Protein AF-A0ABD4ZGL0-F1 (afdb_monomer)

pLDDT: mean 75.49, std 17.78, range [30.23, 95.94]

Organism: Gardnerella vaginalis (NCBI:txid2702)

Secondary structure (DSSP, 8-state):
----PPPSSSEE-TTTT-SGGGT-TTS--GGGGSTTEEE-HHHHHHHHHHHHHHHHHHHHHHHHHHHHHTTT-TTHHHHHHHHHHHHHHHHHHHHHS--PPEEEP-SB--EEEEPTTSSEEEEE-TT--HHHHHHHHHHHHHHHTTS-TT---TTS-EEEEEESGGGS-SSTT-SSSB-HHHHHHHHHT-EEEEEE---TTS-TTSTTTSHHHHHHHHHHHH---GGGHHHHTTTTT-----SHHHHHHHHHHHHHHHHHHHHHT-------S--SHHHHHHHHS-HHHHHHHHHHTHHHHHTT---HHHHHHHHS-S---

Solvent-accessible surface area (backbone atoms only — not comparable to full-atom values): 17759 Å² total; per-residue (Å²): 138,78,80,94,67,80,68,73,46,60,51,40,60,66,57,68,72,46,78,71,45,82,79,44,84,80,68,79,65,72,63,74,68,40,39,45,38,39,73,50,66,72,58,53,55,49,48,53,51,52,52,49,52,36,52,52,40,50,51,52,41,53,52,51,50,56,59,42,60,77,66,76,53,89,67,53,63,67,58,52,54,61,45,47,46,59,42,48,52,51,51,47,50,62,65,65,57,59,80,63,51,34,33,52,56,70,62,38,59,62,48,68,51,72,46,85,71,43,37,42,32,40,32,31,50,79,69,44,55,67,69,59,54,52,49,52,49,52,41,53,49,52,56,53,66,43,47,48,74,57,51,43,26,91,84,69,25,26,42,28,41,35,53,32,65,47,48,55,41,58,49,89,91,42,91,45,29,42,30,73,68,23,47,51,58,58,56,72,62,50,40,50,77,45,66,30,56,65,60,94,54,64,54,88,78,45,68,38,50,43,54,36,38,44,38,41,55,51,40,53,44,58,44,57,24,71,74,16,57,69,39,48,77,37,35,69,72,39,54,65,60,88,41,26,28,38,42,34,19,47,54,62,69,45,44,21,42,53,49,28,21,77,59,71,72,76,55,91,68,84,77,54,56,33,69,38,76,49,44,44,19,61,71,68,36,52,71,68,61,48,35,50,50,43,37,77,36,48,70,35,42,36,64,30,62,44,42,55,67,55,46,41,72,76,43,31,75,92,82,80,128

Structure (mmCIF, N/CA/C/O backbone):
data_AF-A0ABD4ZGL0-F1
#
_entry.id   AF-A0ABD4ZGL0-F1
#
loop_
_atom_site.group_PDB
_atom_site.id
_atom_site.type_symbol
_atom_site.label_atom_id
_atom_site.label_alt_id
_atom_site.label_comp_id
_atom_site.label_asym_id
_atom_site.label_entity_id
_atom_site.label_seq_id
_atom_site.pdbx_PDB_ins_code
_atom_site.Cartn_x
_atom_site.Cartn_y
_atom_site.Cartn_z
_atom_site.occupancy
_atom_site.B_iso_or_equiv
_atom_site.auth_seq_id
_atom_site.auth_comp_id
_atom_site.auth_asym_id
_atom_site.auth_atom_id
_atom_site.pdbx_PDB_model_num
ATOM 1 N N . MET A 1 1 ? 6.988 26.955 -11.211 1.00 39.81 1 MET A N 1
ATOM 2 C CA . MET A 1 1 ? 6.721 25.617 -10.639 1.00 39.81 1 MET A CA 1
ATOM 3 C C . MET A 1 1 ? 5.432 25.110 -11.264 1.00 39.81 1 MET A C 1
ATOM 5 O O . MET A 1 1 ? 4.410 25.749 -11.072 1.00 39.81 1 MET A O 1
ATOM 9 N N . ARG A 1 2 ? 5.481 24.068 -12.102 1.00 30.23 2 ARG A N 1
ATOM 10 C CA . ARG A 1 2 ? 4.271 23.432 -12.647 1.00 30.23 2 ARG A CA 1
ATOM 11 C C . ARG A 1 2 ? 4.027 22.154 -11.857 1.00 30.23 2 ARG A C 1
ATOM 13 O O . ARG A 1 2 ? 4.968 21.394 -11.647 1.00 30.23 2 ARG A O 1
ATOM 20 N N . ASN A 1 3 ? 2.788 21.981 -11.407 1.00 34.81 3 ASN A N 1
ATOM 21 C CA . ASN A 1 3 ? 2.263 20.763 -10.797 1.00 34.81 3 ASN A CA 1
ATOM 22 C C . ASN A 1 3 ? 2.777 19.527 -11.548 1.00 34.81 3 ASN A C 1
ATOM 24 O O . ASN A 1 3 ? 2.840 19.553 -12.778 1.00 34.81 3 ASN A O 1
ATOM 28 N N . GLY A 1 4 ? 3.150 18.480 -10.806 1.00 45.91 4 GLY A N 1
ATOM 29 C CA . GLY A 1 4 ? 3.615 17.184 -11.312 1.00 45.91 4 GLY A CA 1
ATOM 30 C C . GLY A 1 4 ? 2.527 16.422 -12.066 1.00 45.91 4 GLY A C 1
ATOM 31 O O . GLY A 1 4 ? 2.113 15.347 -11.664 1.00 45.91 4 GLY A O 1
ATOM 32 N N . VAL A 1 5 ? 2.022 16.999 -13.151 1.00 49.28 5 VAL A N 1
ATOM 33 C CA . VAL A 1 5 ? 1.109 16.331 -14.069 1.00 49.28 5 VAL A CA 1
ATOM 34 C C . VAL A 1 5 ? 1.956 15.437 -14.962 1.00 49.28 5 VAL A C 1
ATOM 36 O O . VAL A 1 5 ? 2.907 15.911 -15.588 1.00 49.28 5 VAL A O 1
ATOM 39 N N . ILE A 1 6 ? 1.616 14.149 -14.993 1.00 53.38 6 ILE A N 1
ATOM 40 C CA . ILE A 1 6 ? 2.173 13.167 -15.925 1.00 53.38 6 ILE A CA 1
ATOM 41 C C . ILE A 1 6 ? 1.913 13.670 -17.358 1.00 53.38 6 ILE A C 1
ATOM 43 O O . ILE A 1 6 ? 0.747 13.875 -17.703 1.00 53.38 6 ILE A O 1
ATOM 47 N N . PRO A 1 7 ? 2.954 13.919 -18.181 1.00 53.16 7 PRO A N 1
ATOM 48 C CA . PRO A 1 7 ? 2.807 14.377 -19.552 1.00 53.16 7 PRO A CA 1
ATOM 49 C C . PRO A 1 7 ? 1.888 13.439 -20.324 1.00 53.16 7 PRO A C 1
ATOM 51 O O . PRO A 1 7 ? 2.002 12.218 -20.225 1.00 53.16 7 PRO A O 1
ATOM 54 N N . GLN A 1 8 ? 0.957 14.018 -21.073 1.00 54.69 8 GLN A N 1
ATOM 55 C CA . GLN A 1 8 ? 0.092 13.251 -21.959 1.00 54.69 8 GLN A CA 1
ATOM 56 C C . GLN A 1 8 ? 0.879 12.825 -23.203 1.00 54.69 8 GLN A C 1
ATOM 58 O O . GLN A 1 8 ? 1.670 13.605 -23.736 1.00 54.69 8 GLN A O 1
ATOM 63 N N . GLY A 1 9 ? 0.636 11.598 -23.664 1.00 57.22 9 GLY A N 1
ATOM 64 C CA . GLY A 1 9 ? 1.291 11.008 -24.831 1.00 57.22 9 GLY A CA 1
ATOM 65 C C . GLY A 1 9 ? 2.266 9.877 -24.502 1.00 57.22 9 GLY A C 1
ATOM 66 O O . GLY A 1 9 ? 2.473 9.502 -23.349 1.00 57.22 9 GLY A O 1
ATOM 67 N N . ASP A 1 10 ? 2.855 9.315 -25.554 1.00 58.75 10 ASP A N 1
ATOM 68 C CA . ASP A 1 10 ? 3.732 8.137 -25.468 1.00 58.75 10 ASP A CA 1
ATOM 69 C C . ASP A 1 10 ? 5.192 8.495 -25.148 1.00 58.75 10 ASP A C 1
ATOM 71 O O . ASP A 1 10 ? 6.045 7.615 -25.025 1.00 58.75 10 ASP A O 1
ATOM 75 N N . ILE A 1 11 ? 5.479 9.794 -25.029 1.00 57.25 11 ILE A N 1
ATOM 76 C CA . ILE A 1 11 ? 6.814 10.373 -24.929 1.00 57.25 11 ILE A CA 1
ATOM 77 C C . ILE A 1 11 ? 6.896 11.281 -23.697 1.00 57.25 11 ILE A C 1
ATOM 79 O O . ILE A 1 11 ? 6.207 12.298 -23.623 1.00 57.25 11 ILE A O 1
ATOM 83 N N . PHE A 1 12 ? 7.800 10.962 -22.765 1.00 57.19 12 PHE A N 1
ATOM 84 C CA . PHE A 1 12 ? 8.103 11.829 -21.623 1.00 57.19 12 PHE A CA 1
ATOM 85 C C . PHE A 1 12 ? 9.389 12.635 -21.848 1.00 57.19 12 PHE A C 1
ATOM 87 O O . PHE A 1 12 ? 10.407 12.065 -22.262 1.00 57.19 12 PHE A O 1
ATOM 94 N N . PRO A 1 13 ? 9.395 13.945 -21.537 1.00 53.94 13 PRO A N 1
ATOM 95 C CA . PRO A 1 13 ? 10.620 14.724 -21.545 1.00 53.94 13 PRO A CA 1
ATOM 96 C C . PRO A 1 13 ? 11.567 14.276 -20.423 1.00 53.94 13 PRO A C 1
ATOM 98 O O . PRO A 1 13 ? 11.134 14.037 -19.301 1.00 53.94 13 PRO A O 1
ATOM 101 N N . ARG A 1 14 ? 12.881 14.237 -20.685 1.00 50.53 14 ARG A N 1
ATOM 102 C CA . ARG A 1 14 ? 13.909 13.802 -19.710 1.00 50.53 14 ARG A CA 1
ATOM 103 C C . ARG A 1 14 ? 13.946 14.619 -18.406 1.00 50.53 14 ARG A C 1
ATOM 105 O O . ARG A 1 14 ? 14.410 14.119 -17.391 1.00 50.53 14 ARG A O 1
ATOM 112 N N . TYR A 1 15 ? 13.499 15.875 -18.450 1.00 49.38 15 TYR A N 1
ATOM 113 C CA . TYR A 1 15 ? 13.432 16.797 -17.304 1.00 49.38 15 TYR A CA 1
ATOM 114 C C . TYR A 1 15 ? 12.140 16.660 -16.490 1.00 49.38 15 TYR A C 1
ATOM 116 O O . TYR A 1 15 ? 11.972 17.329 -15.466 1.00 49.38 15 TYR A O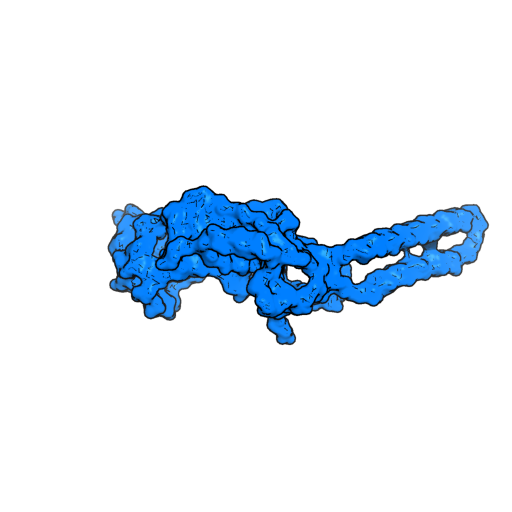 1
ATOM 124 N N . TRP A 1 16 ? 11.203 15.824 -16.941 1.00 45.50 16 TRP A N 1
ATOM 125 C CA . TRP A 1 16 ? 10.041 15.496 -16.140 1.00 45.50 16 TRP A CA 1
ATOM 126 C C . TRP A 1 16 ? 10.516 14.706 -14.919 1.00 45.50 16 TRP A C 1
ATOM 128 O O . TRP A 1 16 ? 11.098 13.638 -15.057 1.00 45.50 16 TRP A O 1
ATOM 138 N N . GLY A 1 17 ? 10.368 15.304 -13.736 1.00 41.88 17 GLY A N 1
ATOM 139 C CA . GLY A 1 17 ? 10.873 14.734 -12.494 1.00 41.88 17 GLY A CA 1
ATOM 140 C C . GLY A 1 17 ? 12.315 15.104 -12.126 1.00 41.88 17 GLY A C 1
ATOM 141 O O . GLY A 1 17 ? 12.929 14.295 -11.465 1.00 41.88 17 GLY A O 1
ATOM 142 N N . SER A 1 18 ? 12.895 16.260 -12.507 1.00 39.41 18 SER A N 1
ATOM 143 C CA . SER A 1 18 ? 13.976 16.923 -11.722 1.00 39.41 18 SER A CA 1
ATOM 144 C C . SER A 1 18 ? 14.409 18.298 -12.263 1.00 39.41 18 SER A C 1
ATOM 146 O O . SER A 1 18 ? 14.659 18.450 -13.456 1.00 39.41 18 SER A O 1
ATOM 148 N N . SER A 1 19 ? 14.608 19.289 -11.381 1.00 39.47 19 SER A N 1
ATOM 149 C CA . SER A 1 19 ? 15.134 20.624 -11.731 1.00 39.47 19 SER A CA 1
ATOM 150 C C . SER A 1 19 ? 16.660 20.684 -11.898 1.00 39.47 19 SER A C 1
ATOM 152 O O . SER A 1 19 ? 17.155 21.534 -12.633 1.00 39.47 19 SER A O 1
ATOM 154 N N . LEU A 1 20 ? 17.414 19.781 -11.259 1.00 38.31 20 LEU A N 1
ATOM 155 C CA . LEU A 1 20 ? 18.888 19.767 -11.291 1.00 38.31 20 LEU A CA 1
ATOM 156 C C . LEU A 1 20 ? 19.457 19.333 -12.655 1.00 38.31 20 LEU A C 1
ATOM 158 O O . LEU A 1 20 ? 20.588 19.664 -12.998 1.00 38.31 20 LEU A O 1
ATOM 162 N N . TYR A 1 21 ? 18.664 18.637 -13.470 1.00 47.59 21 TYR A N 1
ATOM 163 C CA . TYR A 1 21 ? 19.107 18.079 -14.754 1.00 47.59 21 TYR A CA 1
ATOM 164 C C . TYR A 1 21 ? 18.932 19.032 -15.934 1.00 47.59 21 TYR A C 1
ATOM 166 O O . TYR A 1 21 ? 19.483 18.777 -17.001 1.00 47.59 21 TYR A O 1
ATOM 174 N N . ALA A 1 22 ? 18.248 20.164 -15.735 1.00 39.56 22 ALA A N 1
ATOM 175 C CA . ALA A 1 22 ? 18.370 21.294 -16.654 1.00 39.56 22 ALA A CA 1
ATOM 176 C C . ALA A 1 22 ? 19.831 21.788 -16.743 1.00 39.56 22 ALA A C 1
ATOM 178 O O . ALA A 1 22 ? 20.204 22.415 -17.728 1.00 39.56 22 ALA A O 1
ATOM 179 N N . ILE A 1 23 ? 20.646 21.478 -15.725 1.00 38.62 23 ILE A N 1
ATOM 180 C CA . ILE A 1 23 ? 22.022 21.954 -15.560 1.00 38.62 23 ILE A CA 1
ATOM 181 C C . ILE A 1 23 ? 23.050 20.831 -15.832 1.00 38.62 23 ILE A C 1
ATOM 183 O O . ILE A 1 23 ? 24.152 21.118 -16.290 1.00 38.62 23 ILE A O 1
ATOM 187 N N . LEU A 1 24 ? 22.706 19.549 -15.616 1.00 37.47 24 LEU A N 1
ATOM 188 C CA . LEU A 1 24 ? 23.614 18.398 -15.798 1.00 37.47 24 LEU A CA 1
ATOM 189 C C . LEU A 1 24 ? 22.977 17.268 -16.644 1.00 37.47 24 LEU A C 1
ATOM 191 O O . LEU A 1 24 ? 22.369 16.347 -16.100 1.00 37.47 24 LEU A O 1
ATOM 195 N N . PRO A 1 25 ? 23.139 17.277 -17.981 1.00 41.34 25 PRO A N 1
ATOM 196 C CA . PRO A 1 25 ? 22.485 16.336 -18.897 1.00 41.34 25 PRO A CA 1
ATOM 197 C C . PRO A 1 25 ? 23.170 14.958 -19.008 1.00 41.34 25 PRO A C 1
ATOM 199 O O . PRO A 1 25 ? 22.840 14.189 -19.911 1.00 41.34 25 PRO A O 1
ATOM 202 N N . VAL A 1 26 ? 24.126 14.598 -18.147 1.00 39.47 26 VAL A N 1
ATOM 203 C CA . VAL A 1 26 ? 24.907 13.345 -18.292 1.00 39.47 26 VAL A CA 1
ATOM 204 C C . VAL A 1 26 ? 24.474 12.254 -17.312 1.00 39.47 26 VAL A C 1
ATOM 206 O O . VAL A 1 26 ? 24.575 11.075 -17.642 1.00 39.47 26 VAL A O 1
ATOM 209 N N . SER A 1 27 ? 23.914 12.608 -16.157 1.00 38.84 27 SER A N 1
ATOM 210 C CA . SER A 1 27 ? 23.347 11.625 -15.238 1.00 38.84 27 SER A CA 1
ATOM 211 C C . SER A 1 27 ? 21.974 11.169 -15.745 1.00 38.84 27 SER A C 1
ATOM 213 O O . SER A 1 27 ? 21.142 11.961 -16.197 1.00 38.84 27 SER A O 1
ATOM 215 N N . ASP A 1 28 ? 21.748 9.862 -15.751 1.00 44.22 28 ASP A N 1
ATOM 216 C CA . ASP A 1 28 ? 20.433 9.289 -16.004 1.00 44.22 28 ASP A CA 1
ATOM 217 C C . ASP A 1 28 ? 19.701 9.298 -14.661 1.00 44.22 28 ASP A C 1
ATOM 219 O O . ASP A 1 28 ? 20.076 8.575 -13.735 1.00 44.22 28 ASP A O 1
ATOM 223 N N . ALA A 1 29 ? 18.722 10.191 -14.496 1.00 42.56 29 ALA A N 1
ATOM 224 C CA . ALA A 1 29 ? 17.825 10.102 -13.352 1.00 42.56 29 ALA A CA 1
ATOM 225 C C . ALA A 1 29 ? 17.146 8.728 -13.424 1.00 42.56 29 ALA A C 1
ATOM 227 O O . ALA A 1 29 ? 16.779 8.290 -14.512 1.00 42.56 29 ALA A O 1
ATOM 228 N N . GLY A 1 30 ? 16.956 8.052 -12.290 1.00 42.38 30 GLY A N 1
ATOM 229 C CA . GLY A 1 30 ? 16.373 6.703 -12.193 1.00 42.38 30 GLY A CA 1
ATOM 230 C C . GLY A 1 30 ? 14.971 6.495 -12.805 1.00 42.38 30 GLY A C 1
ATOM 231 O O . GLY A 1 30 ? 14.373 5.455 -12.562 1.00 42.38 30 GLY A O 1
ATOM 232 N N . ILE A 1 31 ? 14.462 7.435 -13.606 1.00 46.50 31 ILE A N 1
ATOM 233 C CA . ILE A 1 31 ? 13.317 7.334 -14.521 1.00 46.50 31 ILE A CA 1
ATOM 234 C C . ILE A 1 31 ? 13.501 6.172 -15.505 1.00 46.50 31 ILE A C 1
ATOM 236 O O . ILE A 1 31 ? 12.558 5.431 -15.760 1.00 46.50 31 ILE A O 1
ATOM 240 N N . GLY A 1 32 ? 14.727 5.923 -15.984 1.00 47.00 32 GLY A N 1
ATOM 241 C CA . GLY A 1 32 ? 15.016 4.752 -16.822 1.00 47.00 32 GLY A CA 1
ATOM 242 C C . GLY A 1 32 ? 14.920 3.410 -16.119 1.00 47.00 32 GLY A C 1
ATOM 243 O O . GLY A 1 32 ? 14.994 2.368 -16.766 1.00 47.00 32 GLY A O 1
ATOM 244 N N . ALA A 1 33 ? 14.757 3.428 -14.797 1.00 51.53 33 ALA A N 1
ATOM 245 C CA . ALA A 1 33 ? 14.444 2.237 -14.048 1.00 51.53 33 ALA A CA 1
ATOM 246 C C . ALA A 1 33 ? 12.932 2.017 -13.938 1.00 51.53 33 ALA A C 1
ATOM 248 O O . ALA A 1 33 ? 12.565 0.938 -13.490 1.00 51.53 33 ALA A O 1
ATOM 249 N N . GLU A 1 34 ? 12.040 2.961 -14.263 1.00 59.78 34 GLU A N 1
ATOM 250 C CA . GLU A 1 34 ? 10.600 2.698 -14.158 1.00 59.78 34 GLU A CA 1
ATOM 251 C C . GLU A 1 34 ? 10.161 1.638 -15.184 1.00 59.78 34 GLU A C 1
ATOM 253 O O . GLU A 1 34 ? 10.513 1.717 -16.363 1.00 59.78 34 GLU A O 1
ATOM 258 N N . PRO A 1 35 ? 9.388 0.623 -14.769 1.00 59.41 35 PRO A N 1
ATOM 259 C CA . PRO A 1 35 ? 8.898 -0.390 -15.692 1.00 59.41 35 PRO A CA 1
ATOM 260 C C . PRO A 1 35 ? 8.019 0.241 -16.759 1.00 59.41 35 PRO A C 1
ATOM 262 O O . PRO A 1 35 ? 7.187 1.096 -16.460 1.00 59.41 35 PRO A O 1
ATOM 265 N N . GLY A 1 36 ? 8.157 -0.224 -17.996 1.00 60.31 36 GLY A N 1
ATOM 266 C CA . GLY A 1 36 ? 7.379 0.333 -19.092 1.00 60.31 36 GLY A CA 1
ATOM 267 C C . GLY A 1 36 ? 7.792 1.758 -19.471 1.00 60.31 36 GLY A C 1
ATOM 268 O O . GLY A 1 36 ? 7.092 2.383 -20.252 1.00 60.31 36 GLY A O 1
ATOM 269 N N . LEU A 1 37 ? 8.922 2.274 -18.982 1.00 63.69 37 LEU A N 1
ATOM 270 C CA . LEU A 1 37 ? 9.649 3.356 -19.638 1.00 63.69 37 LEU A CA 1
ATOM 271 C C . LEU A 1 37 ? 10.905 2.763 -20.265 1.00 63.69 37 LEU A C 1
ATOM 273 O O . LEU A 1 37 ? 11.709 2.116 -19.599 1.00 63.69 37 LEU A O 1
ATOM 277 N N . ARG A 1 38 ? 11.075 2.958 -21.570 1.00 60.00 38 ARG A N 1
ATOM 278 C CA . ARG A 1 38 ? 12.273 2.513 -22.286 1.00 60.00 38 ARG A CA 1
ATOM 279 C C . ARG A 1 38 ? 12.910 3.685 -23.006 1.00 60.00 38 ARG A C 1
ATOM 281 O O . ARG A 1 38 ? 12.222 4.532 -23.579 1.00 60.00 38 ARG A O 1
ATOM 288 N N . MET A 1 39 ? 14.240 3.711 -23.019 1.00 57.41 39 MET A N 1
ATOM 289 C CA . MET A 1 39 ? 14.954 4.540 -23.985 1.00 57.41 39 MET A CA 1
ATOM 290 C C . MET A 1 39 ? 14.641 4.035 -25.394 1.00 57.41 39 MET A C 1
ATOM 292 O O . MET A 1 39 ? 14.585 2.828 -25.628 1.00 57.41 39 MET A O 1
ATOM 296 N N . ASN A 1 40 ? 14.459 4.956 -26.339 1.00 59.56 40 ASN A N 1
ATOM 297 C CA . ASN A 1 40 ? 14.254 4.600 -27.739 1.00 59.56 40 ASN A CA 1
ATOM 298 C C . ASN A 1 40 ? 15.428 3.721 -28.253 1.00 59.56 40 ASN A C 1
ATOM 300 O O . ASN A 1 40 ? 16.572 4.192 -28.237 1.00 59.56 40 ASN A O 1
ATOM 304 N N . PRO A 1 41 ? 15.180 2.480 -28.728 1.00 58.72 41 PRO A N 1
ATOM 305 C CA . PRO A 1 41 ? 16.228 1.539 -29.137 1.00 58.72 41 PRO A CA 1
ATOM 306 C C . PRO A 1 41 ? 17.161 2.078 -30.226 1.00 58.72 41 PRO A C 1
ATOM 308 O O . PRO A 1 41 ? 18.375 1.902 -30.141 1.00 58.72 41 PRO A O 1
ATOM 311 N N . TRP A 1 42 ? 16.622 2.814 -31.203 1.00 60.16 42 TRP A N 1
ATOM 312 C CA . TRP A 1 42 ? 17.411 3.440 -32.269 1.00 60.16 42 TRP A CA 1
ATOM 313 C C . TRP A 1 42 ? 18.458 4.411 -31.720 1.00 60.16 42 TRP A C 1
ATOM 315 O O . TRP A 1 42 ? 19.560 4.526 -32.254 1.00 60.16 42 TRP A O 1
ATOM 325 N N . LEU A 1 43 ? 18.144 5.083 -30.611 1.00 58.72 43 LEU A N 1
ATOM 326 C CA . LEU A 1 43 ? 19.042 6.043 -29.979 1.00 58.72 43 LEU A CA 1
ATOM 327 C C . LEU A 1 43 ? 20.144 5.364 -29.163 1.00 58.72 43 LEU A C 1
ATOM 329 O O . LEU A 1 43 ? 21.227 5.941 -29.041 1.00 58.72 43 LEU A O 1
ATOM 333 N N . VAL A 1 44 ? 19.893 4.163 -28.631 1.00 55.44 44 VAL A N 1
ATOM 334 C CA . VAL A 1 44 ? 20.921 3.330 -27.986 1.00 55.44 44 VAL A CA 1
ATOM 335 C C . VAL A 1 44 ? 21.934 2.877 -29.032 1.00 55.44 44 VAL A C 1
ATOM 337 O O . VAL A 1 44 ? 23.130 3.101 -28.853 1.00 55.44 44 VAL A O 1
ATOM 340 N N . THR A 1 45 ? 21.457 2.347 -30.162 1.00 60.09 45 THR A N 1
ATOM 341 C CA . THR A 1 45 ? 22.305 1.942 -31.292 1.00 60.09 45 THR A CA 1
ATOM 342 C C . THR A 1 45 ? 23.143 3.108 -31.811 1.00 60.09 45 THR A C 1
ATOM 344 O O . THR A 1 45 ? 24.354 2.982 -31.978 1.00 60.09 45 THR A O 1
ATOM 347 N N . LEU A 1 46 ? 22.527 4.279 -31.983 1.00 61.94 46 LEU A N 1
ATOM 348 C CA . LEU A 1 46 ? 23.215 5.482 -32.441 1.00 61.94 46 LEU A CA 1
ATOM 349 C C . LEU A 1 46 ? 24.268 5.963 -31.427 1.00 61.94 46 LEU A C 1
ATOM 351 O O . LEU A 1 46 ? 25.373 6.323 -31.817 1.00 61.94 46 LEU A O 1
ATOM 355 N N . ARG A 1 47 ? 23.991 5.907 -30.116 1.00 57.16 47 ARG A N 1
ATOM 356 C CA . ARG A 1 47 ? 24.981 6.254 -29.079 1.00 57.16 47 ARG A CA 1
ATOM 357 C C . ARG A 1 47 ? 26.178 5.307 -29.093 1.00 57.16 47 ARG A C 1
ATOM 359 O O . ARG A 1 47 ? 27.304 5.784 -29.017 1.00 57.16 47 ARG A O 1
ATOM 366 N N . ILE A 1 48 ? 25.944 3.999 -29.196 1.00 62.31 48 ILE A N 1
ATOM 367 C CA . ILE A 1 48 ? 27.020 3.003 -29.297 1.00 62.31 48 ILE A CA 1
ATOM 368 C C . ILE A 1 48 ? 27.871 3.295 -30.533 1.00 62.31 48 ILE A C 1
ATOM 370 O O . ILE A 1 48 ? 29.089 3.380 -30.418 1.00 62.31 48 ILE A O 1
ATOM 374 N N . PHE A 1 49 ? 27.236 3.562 -31.677 1.00 66.50 49 PHE A N 1
ATOM 375 C CA . PHE A 1 49 ? 27.927 3.933 -32.908 1.00 66.50 49 PHE A CA 1
ATOM 376 C C . PHE A 1 49 ? 28.824 5.168 -32.727 1.00 66.50 49 PHE A C 1
ATOM 378 O O . PHE A 1 49 ? 30.014 5.107 -33.024 1.00 66.50 49 PHE A O 1
ATOM 385 N N . PHE A 1 50 ? 28.304 6.264 -32.167 1.00 64.75 50 PHE A N 1
ATOM 386 C CA . PHE A 1 50 ? 29.100 7.475 -31.941 1.00 64.75 50 PHE A CA 1
ATOM 387 C C . PHE A 1 50 ? 30.235 7.274 -30.926 1.00 64.75 50 PHE A C 1
ATOM 389 O O . PHE A 1 50 ? 31.331 7.791 -31.128 1.00 64.75 50 PHE A O 1
ATOM 396 N N . VAL A 1 51 ? 30.011 6.504 -29.856 1.00 64.06 51 VAL A N 1
ATOM 397 C CA . VAL A 1 51 ? 31.072 6.145 -28.899 1.00 64.06 51 VAL A CA 1
ATOM 398 C C . VAL A 1 51 ? 32.169 5.341 -29.596 1.00 64.06 51 VAL A C 1
ATOM 400 O O . VAL A 1 51 ? 33.348 5.640 -29.413 1.00 64.06 51 VAL A O 1
ATOM 403 N N . CYS A 1 52 ? 31.805 4.380 -30.447 1.00 67.19 52 CYS A N 1
ATOM 404 C CA . CYS A 1 52 ? 32.764 3.641 -31.263 1.00 67.19 52 CYS A CA 1
ATOM 405 C C . CYS A 1 52 ? 33.546 4.571 -32.201 1.00 67.19 52 CYS A C 1
ATOM 407 O O . CYS A 1 52 ? 34.765 4.453 -32.267 1.00 67.19 52 CYS A O 1
ATOM 409 N N . VAL A 1 53 ? 32.890 5.532 -32.864 1.00 70.94 53 VAL A N 1
ATOM 410 C CA . VAL A 1 53 ? 33.564 6.525 -33.725 1.00 70.94 53 VAL A CA 1
ATOM 411 C C . VAL A 1 53 ? 34.576 7.354 -32.934 1.00 70.94 53 VAL A C 1
ATOM 413 O O . VAL A 1 53 ? 35.701 7.540 -33.398 1.00 70.94 53 VAL A O 1
ATOM 416 N N . VAL A 1 54 ? 34.223 7.809 -31.727 1.00 68.31 54 VAL A N 1
ATOM 417 C CA . VAL A 1 54 ? 35.141 8.554 -30.849 1.00 68.31 54 VAL A CA 1
ATOM 418 C C . VAL A 1 54 ? 36.328 7.683 -30.434 1.00 68.31 54 VAL A C 1
ATOM 420 O O . VAL A 1 54 ? 37.467 8.117 -30.572 1.00 68.31 54 VAL A O 1
ATOM 423 N N . ILE A 1 55 ? 36.088 6.447 -29.982 1.00 69.88 55 ILE A N 1
ATOM 424 C CA . ILE A 1 55 ? 37.153 5.517 -29.575 1.00 69.88 55 ILE A CA 1
ATOM 425 C C . ILE A 1 55 ? 38.099 5.233 -30.74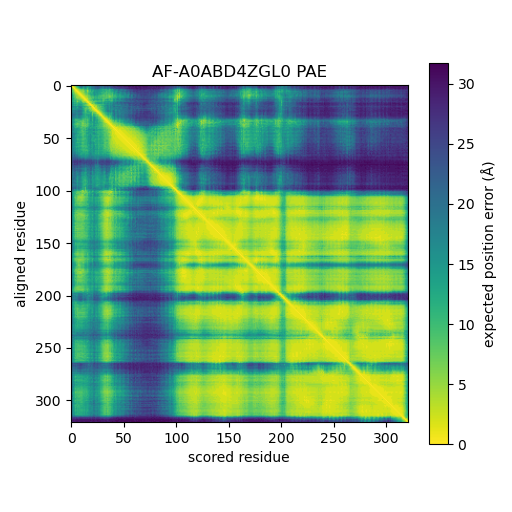6 1.00 69.88 55 ILE A C 1
ATOM 427 O O . ILE A 1 55 ? 39.313 5.351 -30.590 1.00 69.88 55 ILE A O 1
ATOM 431 N N . VAL A 1 56 ? 37.562 4.916 -31.926 1.00 73.44 56 VAL A N 1
ATOM 432 C CA . VAL A 1 56 ? 38.357 4.657 -33.135 1.00 73.44 56 VAL A CA 1
ATOM 433 C C . VAL A 1 56 ? 39.152 5.899 -33.535 1.00 73.44 56 VAL A C 1
ATOM 435 O O . VAL A 1 56 ? 40.344 5.789 -33.802 1.00 73.44 56 VAL A O 1
ATOM 438 N N . SER A 1 57 ? 38.544 7.088 -33.500 1.00 73.31 57 SER A N 1
ATOM 439 C CA . SER A 1 57 ? 39.234 8.350 -33.807 1.00 73.31 57 SER A CA 1
ATOM 440 C C . SER A 1 57 ? 40.376 8.630 -32.825 1.00 73.31 57 SER A C 1
ATOM 442 O O . SER A 1 57 ? 41.464 9.019 -33.244 1.00 73.31 57 SER A O 1
ATOM 444 N N . CYS A 1 58 ? 40.173 8.371 -31.530 1.00 70.81 58 CYS A N 1
ATOM 445 C CA . CYS A 1 58 ? 41.218 8.490 -30.513 1.00 70.81 58 CYS A CA 1
ATOM 446 C C . CYS A 1 58 ? 42.355 7.481 -30.734 1.00 70.81 58 CYS A C 1
ATOM 448 O O . CYS A 1 58 ? 43.521 7.861 -30.664 1.00 70.81 58 CYS A O 1
ATOM 450 N N . ILE A 1 59 ? 42.042 6.217 -31.048 1.00 73.75 59 ILE A N 1
ATOM 451 C CA . ILE A 1 59 ? 43.049 5.183 -31.346 1.00 73.75 59 ILE A CA 1
ATOM 452 C C . ILE A 1 59 ? 43.865 5.566 -32.584 1.00 73.75 59 ILE A C 1
ATOM 454 O O . ILE A 1 59 ? 45.094 5.496 -32.551 1.00 73.75 59 ILE A O 1
ATOM 458 N N . LEU A 1 60 ? 43.200 6.006 -33.656 1.00 73.12 60 LEU A N 1
ATOM 459 C CA . LEU A 1 60 ? 43.855 6.450 -34.886 1.00 73.12 60 LEU A CA 1
ATOM 460 C C . LEU A 1 60 ? 44.733 7.681 -34.639 1.00 73.12 60 LEU A C 1
ATOM 462 O O . LEU A 1 60 ? 45.867 7.712 -35.109 1.00 73.12 60 LEU A O 1
ATOM 466 N N . CYS A 1 61 ? 44.263 8.646 -33.844 1.00 71.38 61 CYS A N 1
ATOM 467 C CA . CYS A 1 61 ? 45.054 9.802 -33.423 1.00 71.38 61 CYS A CA 1
ATOM 468 C C . CYS A 1 61 ? 46.321 9.364 -32.668 1.00 71.38 61 CYS A C 1
ATOM 470 O O . CYS A 1 61 ? 47.428 9.752 -33.040 1.00 71.38 61 CYS A O 1
ATOM 472 N N . CYS A 1 62 ? 46.193 8.477 -31.675 1.00 70.25 62 CYS A N 1
ATOM 473 C CA . CYS A 1 62 ? 47.329 7.934 -30.925 1.00 70.25 62 CYS A CA 1
ATOM 474 C C . CYS A 1 62 ? 48.322 7.168 -31.818 1.00 70.25 62 CYS A C 1
ATOM 476 O O . CYS A 1 62 ? 49.535 7.330 -31.670 1.00 70.25 62 CYS A O 1
ATOM 478 N N . ALA A 1 63 ? 47.832 6.357 -32.763 1.00 70.06 63 ALA A N 1
ATOM 479 C CA . ALA A 1 63 ? 48.672 5.626 -33.714 1.00 70.06 63 ALA A CA 1
ATOM 480 C C . ALA A 1 63 ? 49.430 6.577 -34.655 1.00 70.06 63 ALA A C 1
ATOM 482 O O . ALA A 1 63 ? 50.625 6.397 -34.896 1.00 70.06 63 ALA A O 1
ATOM 483 N N . HIS A 1 64 ? 48.756 7.623 -35.133 1.00 69.12 64 HIS A N 1
ATOM 484 C CA . HIS A 1 64 ? 49.338 8.632 -36.010 1.00 69.12 64 HIS A CA 1
ATOM 485 C C . HIS A 1 64 ? 50.405 9.463 -35.281 1.00 69.12 64 HIS A C 1
ATOM 487 O O . HIS A 1 64 ? 51.503 9.648 -35.803 1.00 69.12 64 HIS A O 1
ATOM 493 N N . ILE A 1 65 ? 50.140 9.886 -34.038 1.00 67.44 65 ILE A N 1
ATOM 494 C CA . ILE A 1 65 ? 51.130 10.562 -33.184 1.00 67.44 65 ILE A CA 1
ATOM 495 C C . ILE A 1 65 ? 52.358 9.669 -32.993 1.00 67.44 65 ILE A C 1
ATOM 497 O O . ILE A 1 65 ? 53.476 10.120 -33.223 1.00 67.44 65 ILE A O 1
ATOM 501 N N . ARG A 1 66 ? 52.171 8.389 -32.643 1.00 67.00 66 ARG A N 1
ATOM 502 C CA . ARG A 1 66 ? 53.278 7.439 -32.447 1.00 67.00 66 ARG A CA 1
ATOM 503 C C . ARG A 1 66 ? 54.159 7.301 -33.694 1.00 67.00 66 ARG A C 1
ATOM 505 O O . ARG A 1 66 ? 55.381 7.316 -33.569 1.00 67.00 66 ARG A O 1
ATOM 512 N N . TYR A 1 67 ? 53.556 7.192 -34.878 1.00 66.25 67 TYR A N 1
ATOM 513 C CA . TYR A 1 67 ? 54.285 7.054 -36.143 1.00 66.25 67 TYR A CA 1
ATOM 514 C C . TYR A 1 67 ? 55.109 8.303 -36.498 1.00 66.25 67 TYR A C 1
ATOM 516 O O . TYR A 1 67 ? 56.265 8.193 -36.905 1.00 66.25 67 TYR A O 1
ATOM 524 N N . PHE A 1 68 ? 54.551 9.503 -36.311 1.00 63.47 68 PHE A N 1
ATOM 525 C CA . PHE A 1 68 ? 55.257 10.753 -36.619 1.00 63.47 68 PHE A CA 1
ATOM 526 C C . PHE A 1 68 ? 56.277 11.157 -35.550 1.00 63.47 68 PHE A C 1
ATOM 528 O O . PHE A 1 68 ? 57.301 11.756 -35.885 1.00 63.47 68 PHE A O 1
ATOM 535 N N . TRP A 1 69 ? 56.059 10.773 -34.289 1.00 59.06 69 TRP A N 1
ATOM 536 C CA . TRP A 1 69 ? 57.018 10.999 -33.207 1.00 59.06 69 TRP A CA 1
ATOM 537 C C . TRP A 1 69 ? 58.308 10.192 -33.414 1.00 59.06 69 TRP A C 1
ATOM 539 O O . TRP A 1 69 ? 59.397 10.718 -33.207 1.00 59.06 69 TRP A O 1
ATOM 549 N N . GLN A 1 70 ? 58.208 8.972 -33.960 1.00 58.84 70 GLN A N 1
ATOM 550 C CA . GLN A 1 70 ? 59.372 8.177 -34.383 1.00 58.84 70 GLN A CA 1
ATOM 551 C C . GLN A 1 70 ? 60.175 8.809 -35.536 1.00 58.84 70 GLN A C 1
ATOM 553 O O . GLN A 1 70 ? 61.344 8.478 -35.707 1.00 58.84 70 GLN A O 1
ATOM 558 N N . LYS A 1 71 ? 59.581 9.721 -36.318 1.00 60.72 71 LYS A N 1
ATOM 559 C CA . LYS A 1 71 ? 60.228 10.402 -37.456 1.00 60.72 71 LYS A CA 1
ATOM 560 C C . LYS A 1 71 ? 60.718 11.825 -37.147 1.00 60.72 71 LYS A C 1
ATOM 562 O O . LYS A 1 71 ? 61.142 12.521 -38.064 1.00 60.72 71 LYS A O 1
ATOM 567 N N . GLY A 1 72 ? 60.672 12.269 -35.885 1.00 56.84 72 GLY A N 1
ATOM 568 C CA . GLY A 1 72 ? 61.303 13.522 -35.439 1.00 56.84 72 GLY A CA 1
ATOM 569 C C . GLY A 1 72 ? 60.752 14.811 -36.068 1.00 56.84 72 GLY A C 1
ATOM 570 O O . GLY A 1 72 ? 61.483 15.788 -36.192 1.00 56.84 72 GLY A O 1
ATOM 571 N N . SER A 1 73 ? 59.485 14.836 -36.503 1.00 55.97 73 SER A N 1
ATOM 572 C CA . SER A 1 73 ? 58.929 15.976 -37.248 1.00 55.97 73 SER A CA 1
ATOM 573 C C . SER A 1 73 ? 58.152 16.965 -36.365 1.00 55.97 73 SER A C 1
ATOM 575 O O . SER A 1 73 ? 57.213 16.594 -35.662 1.00 55.97 73 SER A O 1
ATOM 577 N N . TYR A 1 74 ? 58.492 18.255 -36.466 1.00 52.56 74 TYR A N 1
ATOM 578 C CA . TYR A 1 74 ? 57.877 19.386 -35.743 1.00 52.56 74 TYR A CA 1
ATOM 579 C C . TYR A 1 74 ? 56.429 19.709 -36.192 1.00 52.56 74 TYR A C 1
ATOM 581 O O . TYR A 1 74 ? 55.756 20.552 -35.603 1.00 52.56 74 TYR A O 1
ATOM 589 N N . TRP A 1 75 ? 55.903 19.009 -37.208 1.00 51.69 75 TRP A N 1
ATOM 590 C CA . TRP A 1 75 ? 54.525 19.146 -37.716 1.00 51.69 75 TRP A CA 1
ATOM 591 C C . TRP A 1 75 ? 53.445 18.510 -36.814 1.00 51.69 75 TRP A C 1
ATOM 593 O O . TRP A 1 75 ? 52.272 18.438 -37.184 1.00 51.69 75 TRP A O 1
ATOM 603 N N . CYS A 1 76 ? 53.828 18.082 -35.609 1.00 54.19 76 CYS A N 1
ATOM 604 C CA . CYS A 1 76 ? 52.995 17.347 -34.658 1.00 54.19 76 CYS A CA 1
ATOM 605 C C . CYS A 1 76 ? 51.710 18.090 -34.243 1.00 54.19 76 CYS A C 1
ATOM 607 O O . CYS A 1 76 ? 50.664 17.465 -34.099 1.00 54.19 76 CYS A O 1
ATOM 609 N N . ILE A 1 77 ? 51.739 19.420 -34.093 1.00 54.78 77 ILE A N 1
ATOM 610 C CA . ILE A 1 77 ? 50.616 20.160 -33.488 1.00 54.78 77 ILE A CA 1
ATOM 611 C C . ILE A 1 77 ? 49.397 20.220 -34.423 1.00 54.78 77 ILE A C 1
ATOM 613 O O . ILE A 1 77 ? 48.299 19.879 -33.993 1.00 54.78 77 ILE A O 1
ATOM 617 N N . LYS A 1 78 ? 49.571 20.552 -35.714 1.00 54.28 78 LYS A N 1
ATOM 618 C CA . LYS A 1 78 ? 48.448 20.653 -36.675 1.00 54.28 78 LYS A CA 1
ATOM 619 C C . LYS A 1 78 ? 47.730 19.315 -36.890 1.00 54.28 78 LYS A C 1
ATOM 621 O O . LYS A 1 78 ? 46.506 19.293 -37.002 1.00 54.28 78 LYS A O 1
ATOM 626 N N . ALA A 1 79 ? 48.471 18.205 -36.914 1.00 57.31 79 ALA A N 1
ATOM 627 C CA . ALA A 1 79 ? 47.900 16.868 -37.086 1.00 57.31 79 ALA A CA 1
ATOM 628 C C . ALA A 1 79 ? 47.093 16.414 -35.854 1.00 57.31 79 ALA A C 1
ATOM 630 O O . ALA A 1 79 ? 46.027 15.811 -35.999 1.00 57.31 79 ALA A O 1
ATOM 631 N N . ILE A 1 80 ? 47.561 16.758 -34.648 1.00 57.91 80 ILE A N 1
ATOM 632 C CA . ILE A 1 80 ? 46.853 16.493 -33.387 1.00 57.91 80 ILE A CA 1
ATOM 633 C C . ILE A 1 80 ? 45.570 17.327 -33.303 1.00 57.91 80 ILE A C 1
ATOM 635 O O . ILE A 1 80 ? 44.517 16.790 -32.964 1.00 57.91 80 ILE A O 1
ATOM 639 N N . SER A 1 81 ? 45.624 18.614 -33.675 1.00 58.78 81 SER A N 1
ATOM 640 C CA . SER A 1 81 ? 44.449 19.496 -33.684 1.00 58.78 81 SER A CA 1
ATOM 641 C C . SER A 1 81 ? 43.346 18.962 -34.596 1.00 58.78 81 SER A C 1
ATOM 643 O O . SER A 1 81 ? 42.207 18.847 -34.160 1.00 58.78 81 SER A O 1
ATOM 645 N N . ILE A 1 82 ? 43.680 18.572 -35.833 1.00 61.69 82 ILE A N 1
ATOM 646 C CA . ILE A 1 82 ? 42.705 18.047 -36.805 1.00 61.69 82 ILE A CA 1
ATOM 647 C C . ILE A 1 82 ? 42.097 16.723 -36.325 1.00 61.69 82 ILE A C 1
ATOM 649 O O . ILE A 1 82 ? 40.893 16.505 -36.461 1.00 61.69 82 ILE A O 1
ATOM 653 N N . SER A 1 83 ? 42.903 15.865 -35.699 1.00 60.44 83 SER A N 1
ATOM 654 C CA . SER A 1 83 ? 42.448 14.561 -35.206 1.00 60.44 83 SER A CA 1
ATOM 655 C C . SER A 1 83 ? 41.534 14.661 -33.978 1.00 60.44 83 SER A C 1
ATOM 657 O O . SER A 1 83 ? 40.713 13.775 -33.757 1.00 60.44 83 SER A O 1
ATOM 659 N N . LEU A 1 84 ? 41.631 15.745 -33.197 1.00 62.88 84 LEU A N 1
ATOM 660 C CA . LEU A 1 84 ? 40.757 16.026 -32.050 1.00 62.88 84 LEU A CA 1
ATOM 661 C C . LEU A 1 84 ? 39.431 16.694 -32.442 1.00 62.88 84 LEU A C 1
ATOM 663 O O . LEU A 1 84 ? 38.463 16.594 -31.688 1.00 62.88 84 LEU A O 1
ATOM 667 N N . ILE A 1 85 ? 39.340 17.307 -33.629 1.00 67.44 85 ILE A N 1
ATOM 668 C CA . ILE A 1 85 ? 38.098 17.928 -34.117 1.00 67.44 85 ILE A CA 1
ATOM 669 C C . ILE A 1 85 ? 36.985 16.886 -34.258 1.00 67.44 85 ILE A C 1
ATOM 671 O O . ILE A 1 85 ? 35.871 17.148 -33.822 1.00 67.44 85 ILE A O 1
ATOM 675 N N . MET A 1 86 ? 37.259 15.693 -34.796 1.00 66.56 86 MET A N 1
ATOM 676 C CA . MET A 1 86 ? 36.224 14.659 -34.961 1.00 66.56 86 MET A CA 1
ATOM 677 C C . MET A 1 86 ? 35.636 14.153 -33.628 1.00 66.56 86 MET A C 1
ATOM 679 O O . MET A 1 86 ? 34.409 14.138 -33.500 1.00 66.56 86 MET A O 1
ATOM 683 N N . PRO A 1 87 ? 36.448 13.805 -32.608 1.00 63.94 87 PRO A N 1
ATOM 684 C CA . PRO A 1 87 ? 35.963 13.523 -31.259 1.00 63.94 87 PRO A CA 1
ATOM 685 C C . PRO A 1 87 ? 35.153 14.669 -30.645 1.00 63.94 87 PRO A C 1
ATOM 687 O O . PRO A 1 87 ? 34.106 14.413 -30.054 1.00 63.94 87 PRO A O 1
ATOM 690 N N . ILE A 1 88 ? 35.602 15.920 -30.809 1.00 66.81 88 ILE A N 1
ATOM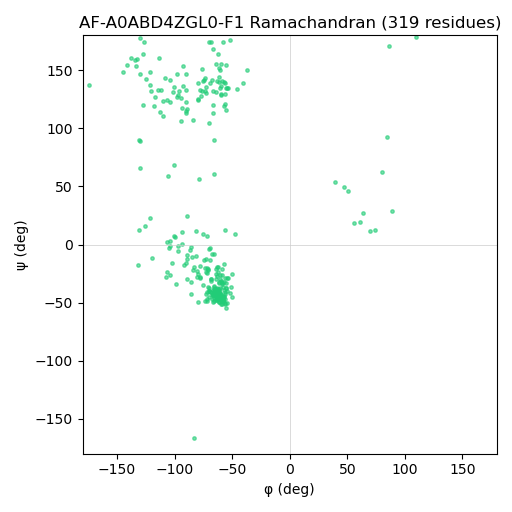 691 C CA . ILE A 1 88 ? 34.924 17.107 -30.268 1.00 66.81 88 ILE A CA 1
ATOM 692 C C . ILE A 1 88 ? 33.587 17.334 -30.975 1.00 66.81 88 ILE A C 1
ATOM 694 O O . ILE A 1 88 ? 32.577 17.507 -30.305 1.00 66.81 88 ILE A O 1
ATOM 698 N N . VAL A 1 89 ? 33.541 17.266 -32.306 1.00 67.25 89 VAL A N 1
ATOM 699 C CA . VAL A 1 89 ? 32.306 17.404 -33.090 1.00 67.25 89 VAL A CA 1
ATOM 700 C C . VAL A 1 89 ? 31.331 16.281 -32.749 1.00 67.25 89 VAL A C 1
ATOM 702 O O . VAL A 1 89 ? 30.163 16.561 -32.504 1.00 67.25 89 VAL A O 1
ATOM 705 N N . CYS A 1 90 ? 31.791 15.031 -32.630 1.00 64.56 90 CYS A N 1
ATOM 706 C CA . CYS A 1 90 ? 30.941 13.924 -32.188 1.00 64.56 90 CYS A CA 1
ATOM 707 C C . CYS A 1 90 ? 30.416 14.144 -30.761 1.00 64.56 90 CYS A C 1
ATOM 709 O O . CYS A 1 90 ? 29.222 13.970 -30.522 1.00 64.56 90 CYS A O 1
ATOM 711 N N . ALA A 1 91 ? 31.261 14.577 -29.820 1.00 62.00 91 ALA A N 1
ATOM 712 C CA . ALA A 1 91 ? 30.848 14.895 -28.453 1.00 62.00 91 ALA A CA 1
ATOM 713 C C . ALA A 1 91 ? 29.844 16.063 -28.408 1.00 62.00 91 ALA A C 1
ATOM 715 O O . ALA A 1 91 ? 28.834 15.976 -27.709 1.00 62.00 91 ALA A O 1
ATOM 716 N N . CYS A 1 92 ? 30.063 17.112 -29.204 1.00 59.31 92 CYS A N 1
ATOM 717 C CA . CYS A 1 92 ? 29.150 18.239 -29.367 1.00 59.31 92 CYS A CA 1
ATOM 718 C C . CYS A 1 92 ? 27.831 17.812 -30.020 1.00 59.31 92 CYS A C 1
ATOM 720 O O . CYS A 1 92 ? 26.782 18.226 -29.550 1.00 59.31 92 CYS A O 1
ATOM 722 N N . CYS A 1 93 ? 27.831 16.946 -31.037 1.00 60.34 93 CYS A N 1
ATOM 723 C CA . CYS A 1 93 ? 26.606 16.400 -31.627 1.00 60.34 93 CYS A CA 1
ATOM 724 C C . CYS A 1 93 ? 25.824 15.541 -30.622 1.00 60.34 93 CYS A C 1
ATOM 726 O O . CYS A 1 93 ? 24.606 15.673 -30.539 1.00 60.34 93 CYS A O 1
ATOM 728 N N . ILE A 1 94 ? 26.502 14.719 -29.810 1.00 57.72 94 ILE A N 1
ATOM 729 C CA . ILE A 1 94 ? 25.873 13.954 -28.719 1.00 57.72 94 ILE A CA 1
ATOM 730 C C . ILE A 1 94 ? 25.275 14.894 -27.659 1.00 57.72 94 ILE A C 1
ATOM 732 O O . ILE A 1 94 ? 24.203 14.597 -27.136 1.00 57.72 94 ILE A O 1
ATOM 736 N N . ALA A 1 95 ? 25.943 16.010 -27.354 1.00 53.22 95 ALA A N 1
ATOM 737 C CA . ALA A 1 95 ? 25.478 17.009 -26.392 1.00 53.22 95 ALA A CA 1
ATOM 738 C C . ALA A 1 95 ? 24.343 17.903 -26.936 1.00 53.22 95 ALA A C 1
ATOM 740 O O . ALA A 1 95 ? 23.448 18.273 -26.179 1.00 53.22 95 ALA A O 1
ATOM 741 N N . MET A 1 96 ? 24.361 18.233 -28.235 1.00 49.38 96 MET A N 1
ATOM 742 C CA . MET A 1 96 ? 23.369 19.076 -28.922 1.00 49.38 96 MET A CA 1
ATOM 743 C C . MET A 1 96 ? 22.130 18.308 -29.384 1.00 49.38 96 MET A C 1
ATOM 745 O O . MET A 1 96 ? 21.074 18.913 -29.570 1.00 49.38 96 MET A O 1
ATOM 749 N N . TRP A 1 97 ? 22.216 16.986 -29.559 1.00 51.16 97 TRP A N 1
ATOM 750 C CA . TRP A 1 97 ? 21.031 16.134 -29.639 1.00 51.16 97 TRP A CA 1
ATOM 751 C C . TRP A 1 97 ? 20.351 16.173 -28.271 1.00 51.16 97 TRP A C 1
ATOM 753 O O . TRP A 1 97 ? 20.688 15.398 -27.377 1.00 51.16 97 TRP A O 1
ATOM 763 N N . GLY A 1 98 ? 19.447 17.145 -28.117 1.00 40.78 98 GLY A N 1
ATOM 764 C CA . GLY A 1 98 ? 18.770 17.507 -26.878 1.00 40.78 98 GLY A CA 1
ATOM 765 C C . GLY A 1 98 ? 18.089 16.339 -26.148 1.00 40.78 98 GLY A C 1
ATOM 766 O O . GLY A 1 98 ? 18.075 15.200 -26.619 1.00 40.78 98 GLY A O 1
ATOM 767 N N . PRO A 1 99 ? 17.525 16.595 -24.956 1.00 42.53 99 PRO A N 1
ATOM 768 C CA . PRO A 1 99 ? 17.081 15.547 -24.042 1.00 42.53 99 PRO A CA 1
ATOM 769 C C . PRO A 1 99 ? 16.087 14.585 -24.708 1.00 42.53 99 PRO A C 1
ATOM 771 O O . PRO A 1 99 ? 14.987 14.969 -25.101 1.00 42.53 99 PRO A O 1
ATOM 774 N N . LYS A 1 100 ? 16.512 13.323 -24.831 1.00 55.66 100 LYS A N 1
ATOM 775 C CA . LYS A 1 100 ? 15.837 12.273 -25.600 1.00 55.66 100 LYS A CA 1
ATOM 776 C C . LYS A 1 100 ? 14.583 11.761 -24.875 1.00 55.66 100 LYS A C 1
ATOM 778 O O . LYS A 1 100 ? 14.620 11.628 -23.651 1.00 55.66 100 LYS A O 1
ATOM 783 N N . PRO A 1 101 ? 13.499 11.464 -25.609 1.00 56.31 101 PRO A N 1
ATOM 784 C CA . PRO A 1 101 ? 12.227 11.074 -25.019 1.00 56.31 101 PRO A CA 1
ATOM 785 C C . PRO A 1 101 ? 12.260 9.654 -24.445 1.00 56.31 101 PRO A C 1
ATOM 787 O O . PRO A 1 101 ? 12.746 8.727 -25.099 1.00 56.31 101 PRO A O 1
ATOM 790 N N . TRP A 1 102 ? 11.706 9.473 -23.246 1.00 58.94 102 TRP A N 1
ATOM 791 C CA . TRP A 1 102 ? 11.354 8.145 -22.740 1.00 58.94 102 TRP A CA 1
ATOM 792 C C . TRP A 1 102 ? 10.085 7.673 -23.438 1.00 58.94 102 TRP A C 1
ATOM 794 O O . TRP A 1 102 ? 9.122 8.434 -23.501 1.00 58.94 102 TRP A O 1
ATOM 804 N N . ILE A 1 103 ? 10.078 6.438 -23.942 1.00 61.81 103 ILE A N 1
ATOM 805 C CA . ILE A 1 103 ? 8.896 5.841 -24.567 1.00 61.81 103 ILE A CA 1
ATOM 806 C C . ILE A 1 103 ? 8.145 5.036 -23.515 1.00 61.81 103 ILE A C 1
ATOM 808 O O . ILE A 1 103 ? 8.729 4.151 -22.879 1.00 61.81 103 ILE A O 1
ATOM 812 N N . ARG A 1 104 ? 6.853 5.322 -23.354 1.00 68.25 104 ARG A N 1
ATOM 813 C CA . ARG A 1 104 ? 5.971 4.513 -22.515 1.00 68.25 104 ARG A CA 1
ATOM 814 C C . ARG A 1 104 ? 5.641 3.188 -23.192 1.00 68.25 104 ARG A C 1
ATOM 816 O O . ARG A 1 104 ? 5.417 3.126 -24.398 1.00 68.25 104 ARG A O 1
ATOM 823 N N . SER A 1 105 ? 5.548 2.123 -22.411 1.00 68.81 105 SER A N 1
ATOM 824 C CA . SER A 1 105 ? 4.996 0.855 -22.850 1.00 68.81 105 SER A CA 1
ATOM 825 C C . SER A 1 105 ? 3.556 1.070 -23.285 1.00 68.81 105 SER A C 1
ATOM 827 O O . SER A 1 105 ? 2.770 1.713 -22.577 1.00 68.81 105 SER A O 1
ATOM 829 N N . GLY A 1 106 ? 3.199 0.459 -24.412 1.00 77.12 106 GLY A N 1
ATOM 830 C CA . GLY A 1 106 ? 1.803 0.330 -24.794 1.00 77.12 106 GLY A CA 1
ATOM 831 C C . GLY A 1 106 ? 0.982 -0.412 -23.726 1.00 77.12 106 GLY A C 1
ATOM 832 O O . GLY A 1 106 ? 1.531 -0.935 -22.749 1.00 77.12 106 GLY A O 1
ATOM 833 N N . PRO A 1 107 ? -0.344 -0.489 -23.912 1.00 85.94 107 PRO A N 1
ATOM 834 C CA . PRO A 1 107 ? -1.223 -1.189 -22.986 1.00 85.94 107 PRO A CA 1
ATOM 835 C C . PRO A 1 107 ? -0.765 -2.634 -22.756 1.00 85.94 107 PRO A C 1
ATOM 837 O O . PRO A 1 107 ? -0.480 -3.359 -23.709 1.00 85.94 107 PRO A O 1
ATOM 840 N N . PHE A 1 108 ? -0.739 -3.079 -21.499 1.00 89.06 108 PHE A N 1
ATOM 841 C CA . PHE A 1 108 ? -0.188 -4.388 -21.121 1.00 89.06 108 PHE A CA 1
ATOM 842 C C . PHE A 1 108 ? -1.172 -5.238 -20.300 1.00 89.06 108 PHE A C 1
ATOM 844 O O . PHE A 1 108 ? -2.278 -4.813 -19.955 1.00 89.06 108 PHE A O 1
ATOM 851 N N . VAL A 1 109 ? -0.796 -6.488 -20.017 1.00 93.31 109 VAL A N 1
ATOM 852 C CA . VAL A 1 109 ? -1.476 -7.357 -19.041 1.00 93.31 109 VAL A CA 1
ATOM 853 C C . VAL A 1 109 ? -0.611 -7.401 -17.777 1.00 93.31 109 VAL A C 1
ATOM 855 O O . VAL A 1 109 ? 0.553 -7.791 -17.871 1.00 93.31 109 VAL A O 1
ATOM 858 N N . PRO A 1 110 ? -1.124 -7.030 -16.590 1.00 93.69 110 PRO A N 1
ATOM 859 C CA . PRO A 1 110 ? -0.304 -6.963 -15.392 1.00 93.69 110 PRO A CA 1
ATOM 860 C C . PRO A 1 110 ? -0.025 -8.358 -14.817 1.00 93.69 110 PRO A C 1
ATOM 862 O O . PRO A 1 110 ? -0.833 -9.297 -14.918 1.00 93.69 110 PRO A O 1
ATOM 865 N N . GLN A 1 111 ? 1.117 -8.486 -14.148 1.00 93.38 111 GLN A N 1
ATOM 866 C CA . GLN A 1 111 ? 1.425 -9.639 -13.310 1.00 93.38 111 GLN A CA 1
ATOM 867 C C . GLN A 1 111 ? 0.936 -9.366 -11.892 1.00 93.38 111 GLN A C 1
ATOM 869 O O . GLN A 1 111 ? 1.457 -8.477 -11.226 1.00 93.38 111 GLN A O 1
ATOM 874 N N . CYS A 1 112 ? -0.047 -10.134 -11.430 1.00 94.31 112 CYS A N 1
ATOM 875 C CA . CYS A 1 112 ? -0.636 -9.964 -10.107 1.00 94.31 112 CYS A CA 1
ATOM 876 C C . CYS A 1 112 ? -0.288 -11.144 -9.203 1.00 94.31 112 CYS A C 1
ATOM 878 O O . CYS A 1 112 ? -0.435 -12.296 -9.607 1.00 94.31 112 CYS A O 1
ATOM 880 N N . THR A 1 113 ? 0.137 -10.841 -7.982 1.00 94.50 113 THR A N 1
ATOM 881 C CA . THR A 1 113 ? 0.401 -11.796 -6.909 1.00 94.50 113 THR A CA 1
ATOM 882 C C . THR A 1 113 ? -0.627 -11.571 -5.808 1.00 94.50 113 THR A C 1
ATOM 884 O O . THR A 1 113 ? -0.609 -10.524 -5.162 1.00 94.50 113 THR A O 1
ATOM 887 N N . THR A 1 114 ? -1.505 -12.546 -5.581 1.00 92.81 114 THR A N 1
ATOM 888 C CA . THR A 1 114 ? -2.470 -12.535 -4.471 1.00 92.81 114 THR A CA 1
ATOM 889 C C . THR A 1 114 ? -1.885 -13.260 -3.269 1.00 92.81 114 THR A C 1
ATOM 891 O O . THR A 1 114 ? -1.264 -14.314 -3.411 1.00 92.81 114 THR A O 1
ATOM 894 N N . PHE A 1 115 ? -2.048 -12.693 -2.077 1.00 93.12 115 PHE A N 1
ATOM 895 C CA . PHE A 1 115 ? -1.482 -13.274 -0.865 1.00 93.12 115 PHE A CA 1
ATOM 896 C C . PHE A 1 115 ? -2.469 -14.244 -0.219 1.00 93.12 115 PHE A C 1
ATOM 898 O O . PHE A 1 115 ? -3.634 -13.910 -0.009 1.00 93.12 115 PHE A O 1
ATOM 905 N N . LYS A 1 116 ? -1.980 -15.432 0.149 1.00 89.69 116 LYS A N 1
ATOM 906 C CA . LYS A 1 116 ? -2.767 -16.446 0.859 1.00 89.69 116 LYS A CA 1
ATOM 907 C C . LYS A 1 116 ? -3.340 -15.881 2.169 1.00 89.69 116 LYS A C 1
ATOM 909 O O . LYS A 1 116 ? -2.643 -15.157 2.874 1.00 89.69 116 LYS A O 1
ATOM 914 N N . ASP A 1 117 ? -4.585 -16.241 2.482 1.00 87.88 117 ASP A N 1
ATOM 915 C CA . ASP A 1 117 ? -5.316 -15.880 3.711 1.00 87.88 117 ASP A CA 1
ATOM 916 C C . ASP A 1 117 ? -5.532 -14.370 3.937 1.00 87.88 117 ASP A C 1
ATOM 918 O O . ASP A 1 117 ? -5.814 -13.926 5.055 1.00 87.88 117 ASP A O 1
ATOM 922 N N . THR A 1 118 ? -5.415 -13.558 2.882 1.00 87.81 118 THR A N 1
ATOM 923 C CA . THR A 1 118 ? -5.679 -12.117 2.945 1.00 87.81 118 THR A CA 1
ATOM 924 C C . THR A 1 118 ? -6.453 -11.644 1.715 1.00 87.81 118 THR A C 1
ATOM 926 O O . THR A 1 118 ? -6.432 -12.284 0.666 1.00 87.81 118 THR A O 1
ATOM 929 N N . ALA A 1 119 ? -7.098 -10.480 1.814 1.00 90.50 119 ALA A N 1
ATOM 930 C CA . ALA A 1 119 ? -7.740 -9.824 0.676 1.00 90.50 119 ALA A CA 1
ATOM 931 C C . ALA A 1 119 ? -6.791 -8.868 -0.081 1.00 90.50 119 ALA A C 1
ATOM 933 O O . ALA A 1 119 ? -7.256 -7.918 -0.708 1.00 90.50 119 ALA A O 1
ATOM 934 N N . PHE A 1 120 ? -5.472 -9.081 -0.007 1.00 94.12 120 PHE A N 1
ATOM 935 C CA . PHE A 1 120 ? -4.466 -8.200 -0.605 1.00 94.12 120 PHE A CA 1
ATOM 936 C C . PHE A 1 120 ? -3.807 -8.833 -1.832 1.00 94.12 120 PHE A C 1
ATOM 938 O O . PHE A 1 120 ? -3.544 -10.037 -1.880 1.00 94.12 120 PHE A O 1
ATOM 945 N N . SER A 1 121 ? -3.519 -8.012 -2.838 1.00 95.38 121 SER A N 1
ATOM 946 C CA . SER A 1 121 ? -2.713 -8.403 -3.996 1.00 95.38 121 SER A CA 1
ATOM 947 C C . SER A 1 121 ? -1.795 -7.268 -4.441 1.00 95.38 121 SER A C 1
ATOM 949 O O . SER A 1 121 ? -2.100 -6.096 -4.240 1.00 95.38 121 SER A O 1
ATOM 951 N N . VAL A 1 122 ? -0.691 -7.617 -5.096 1.00 95.00 122 VAL A N 1
ATOM 952 C CA . VAL A 1 122 ? 0.206 -6.661 -5.762 1.00 95.00 122 VAL A CA 1
ATOM 953 C C . VAL A 1 122 ? 0.216 -6.960 -7.250 1.00 95.00 122 VAL A C 1
ATOM 955 O O . VAL A 1 122 ? 0.484 -8.093 -7.640 1.00 95.00 122 VAL A O 1
ATOM 958 N N . CYS A 1 123 ? -0.056 -5.956 -8.074 1.00 93.75 123 CYS A N 1
ATOM 959 C CA . CYS A 1 123 ? -0.006 -6.034 -9.525 1.00 93.75 1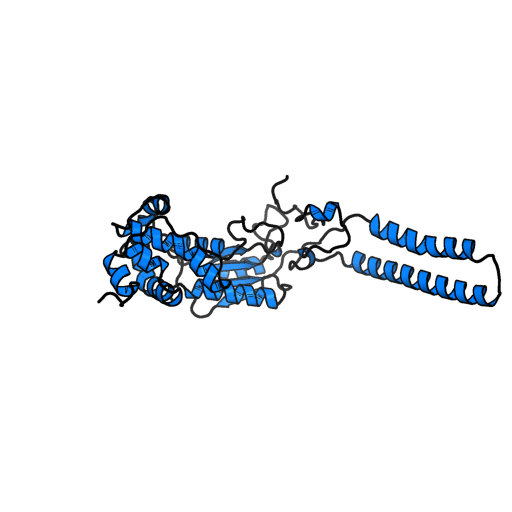23 CYS A CA 1
ATOM 960 C C . CYS A 1 123 ? 1.114 -5.137 -10.059 1.00 93.75 123 CYS A C 1
ATOM 962 O O . CYS A 1 123 ? 1.244 -3.981 -9.667 1.00 93.75 123 CYS A O 1
ATOM 964 N N . VAL A 1 124 ? 1.920 -5.664 -10.974 1.00 91.19 124 VAL A N 1
ATOM 965 C CA . VAL A 1 124 ? 3.077 -4.960 -11.536 1.00 91.19 124 VAL A CA 1
ATOM 966 C C . VAL A 1 124 ? 3.110 -5.071 -13.053 1.00 91.19 124 VAL A C 1
ATOM 968 O O . VAL A 1 124 ? 2.501 -5.975 -13.638 1.00 91.19 124 VAL A O 1
ATOM 971 N N . HIS A 1 125 ? 3.841 -4.159 -13.690 1.00 89.38 125 HIS A N 1
ATOM 972 C CA . HIS A 1 125 ? 4.200 -4.301 -15.095 1.00 89.38 125 HIS A CA 1
ATOM 973 C C . HIS A 1 125 ? 5.045 -5.581 -15.298 1.00 89.38 125 HIS A C 1
ATOM 975 O O . HIS A 1 125 ? 5.851 -5.907 -14.425 1.00 89.38 125 HIS A O 1
ATOM 981 N N . PRO A 1 126 ? 4.916 -6.318 -16.419 1.00 86.44 126 PRO A N 1
ATOM 982 C CA . PRO A 1 126 ? 5.699 -7.536 -16.670 1.00 86.44 126 PRO A CA 1
ATOM 983 C C . PRO A 1 126 ? 7.221 -7.354 -16.603 1.00 86.44 126 PRO A C 1
ATOM 985 O O . PRO A 1 126 ? 7.937 -8.286 -16.259 1.00 86.44 126 PRO A O 1
ATOM 988 N N . GLU A 1 127 ? 7.693 -6.149 -16.913 1.00 82.50 127 GLU A N 1
ATOM 989 C CA . GLU A 1 127 ? 9.115 -5.767 -16.905 1.00 82.50 127 GLU A CA 1
ATOM 990 C C . GLU A 1 127 ? 9.562 -5.145 -15.576 1.00 82.50 127 GLU A C 1
ATOM 992 O O . GLU A 1 127 ? 10.638 -4.561 -15.484 1.00 82.50 127 GLU A O 1
ATOM 997 N N . GLU A 1 128 ? 8.723 -5.214 -14.544 1.00 82.00 128 GLU A N 1
ATOM 998 C CA . GLU A 1 128 ? 9.087 -4.730 -13.221 1.00 82.00 128 GLU A CA 1
ATOM 999 C C . GLU A 1 128 ? 10.303 -5.486 -12.678 1.00 82.00 128 GLU A C 1
ATOM 1001 O O . GLU A 1 128 ? 10.365 -6.718 -12.707 1.00 82.00 128 GLU A O 1
ATOM 1006 N N . ALA A 1 129 ? 11.257 -4.738 -12.121 1.00 77.69 129 ALA A N 1
ATOM 1007 C CA . ALA A 1 129 ? 12.446 -5.315 -11.522 1.00 77.69 129 ALA A CA 1
ATOM 1008 C C . ALA A 1 129 ? 12.048 -6.264 -10.382 1.00 77.69 129 ALA A C 1
ATOM 1010 O O . ALA A 1 129 ? 11.331 -5.880 -9.451 1.00 77.69 129 ALA A O 1
ATOM 1011 N N . TYR A 1 130 ? 12.569 -7.494 -10.416 1.00 80.50 130 TYR A N 1
ATOM 1012 C CA . TYR A 1 130 ? 12.220 -8.547 -9.458 1.00 80.50 130 TYR A CA 1
ATOM 1013 C C . TYR A 1 130 ? 12.351 -8.092 -7.994 1.00 80.50 130 TYR A C 1
ATOM 1015 O O . TYR A 1 130 ? 11.459 -8.334 -7.181 1.00 80.50 130 TYR A O 1
ATOM 1023 N N . ILE A 1 131 ? 13.414 -7.347 -7.669 1.00 80.44 131 ILE A N 1
ATOM 1024 C CA . ILE A 1 131 ? 13.658 -6.820 -6.318 1.00 80.44 131 ILE A CA 1
ATOM 1025 C C . ILE A 1 131 ? 12.560 -5.837 -5.882 1.00 80.44 131 ILE A C 1
ATOM 1027 O O . ILE A 1 131 ? 12.113 -5.893 -4.736 1.00 80.44 131 ILE A O 1
ATOM 1031 N N . ARG A 1 132 ? 12.085 -4.953 -6.772 1.00 79.44 132 ARG A N 1
ATOM 1032 C CA . ARG A 1 132 ? 11.006 -4.002 -6.447 1.00 79.44 132 ARG A CA 1
ATOM 1033 C C . ARG A 1 132 ? 9.675 -4.716 -6.255 1.00 79.44 132 ARG A C 1
ATOM 1035 O O . ARG A 1 132 ? 8.981 -4.432 -5.281 1.00 79.44 132 ARG A O 1
ATOM 1042 N N . LYS A 1 133 ? 9.376 -5.710 -7.098 1.00 85.00 133 LYS A N 1
ATOM 1043 C CA . LYS A 1 133 ? 8.217 -6.596 -6.921 1.00 85.00 133 LYS A CA 1
ATOM 1044 C C . LYS A 1 133 ? 8.253 -7.291 -5.557 1.00 85.00 133 LYS A C 1
ATOM 1046 O O . LYS A 1 133 ? 7.274 -7.222 -4.818 1.00 85.00 133 LYS A O 1
ATOM 1051 N N . LEU A 1 134 ? 9.375 -7.917 -5.191 1.00 87.19 134 LEU A N 1
ATOM 1052 C CA . LEU A 1 134 ? 9.535 -8.568 -3.885 1.00 87.19 134 LEU A CA 1
ATOM 1053 C C . LEU A 1 134 ? 9.361 -7.591 -2.722 1.00 87.19 134 LEU A C 1
ATOM 1055 O O . LEU A 1 134 ? 8.691 -7.916 -1.743 1.00 87.19 134 LEU A O 1
ATOM 1059 N N . ARG A 1 135 ? 9.938 -6.391 -2.834 1.00 87.50 135 ARG A N 1
ATOM 1060 C CA . ARG A 1 135 ? 9.828 -5.345 -1.816 1.00 87.50 135 ARG A CA 1
ATOM 1061 C C . ARG A 1 135 ? 8.376 -4.921 -1.606 1.00 87.50 135 ARG A C 1
ATOM 1063 O O . ARG A 1 135 ? 7.910 -4.931 -0.474 1.00 87.50 135 ARG A O 1
ATOM 1070 N N . ALA A 1 136 ? 7.643 -4.630 -2.677 1.00 87.88 136 ALA A N 1
ATOM 1071 C CA . ALA A 1 136 ? 6.230 -4.271 -2.589 1.00 87.88 136 ALA A CA 1
ATOM 1072 C C . ALA A 1 136 ? 5.366 -5.404 -2.021 1.00 87.88 136 ALA A C 1
ATOM 1074 O O . ALA A 1 136 ? 4.496 -5.158 -1.188 1.00 87.88 136 ALA A O 1
ATOM 1075 N N . VAL A 1 137 ? 5.640 -6.654 -2.415 1.00 91.62 137 VAL A N 1
ATOM 1076 C CA . VAL A 1 137 ? 4.983 -7.833 -1.835 1.00 91.62 137 VAL A CA 1
ATOM 1077 C C . VAL A 1 137 ? 5.249 -7.920 -0.334 1.00 91.62 137 VAL A C 1
ATOM 1079 O O . VAL A 1 137 ? 4.305 -8.085 0.433 1.00 91.62 137 VAL A O 1
ATOM 1082 N N . LYS A 1 138 ? 6.507 -7.765 0.100 1.00 91.38 138 LYS A N 1
ATOM 1083 C CA . LYS A 1 138 ? 6.875 -7.748 1.522 1.00 91.38 138 LYS A CA 1
ATOM 1084 C C . LYS A 1 138 ? 6.136 -6.632 2.262 1.00 91.38 138 LYS A C 1
ATOM 1086 O O . LYS A 1 138 ? 5.494 -6.915 3.264 1.00 91.38 138 LYS A O 1
ATOM 1091 N N . HIS A 1 139 ? 6.179 -5.403 1.750 1.00 90.50 139 HIS A N 1
ATOM 1092 C CA . HIS A 1 139 ? 5.560 -4.240 2.386 1.00 90.50 139 HIS A CA 1
ATOM 1093 C C . HIS A 1 139 ? 4.050 -4.418 2.555 1.00 90.50 139 HIS A C 1
ATOM 1095 O O . HIS A 1 139 ? 3.534 -4.301 3.663 1.00 90.50 139 HIS A O 1
ATOM 1101 N N . LEU A 1 140 ? 3.338 -4.774 1.482 1.00 92.75 140 LEU A N 1
ATOM 1102 C CA . LEU A 1 140 ? 1.889 -4.939 1.556 1.00 92.75 140 LEU A CA 1
ATOM 1103 C C . LEU A 1 140 ? 1.496 -6.153 2.410 1.00 92.75 140 LEU A C 1
ATOM 1105 O O . LEU A 1 140 ? 0.471 -6.119 3.084 1.00 92.75 140 LEU A O 1
ATOM 1109 N N . LYS A 1 141 ? 2.316 -7.211 2.440 1.00 93.00 141 LYS A N 1
ATOM 1110 C CA . LYS A 1 141 ? 2.116 -8.342 3.356 1.00 93.00 141 LYS A CA 1
ATOM 1111 C C . LYS A 1 141 ? 2.290 -7.920 4.817 1.00 93.00 141 LYS A C 1
ATOM 1113 O O . LYS A 1 141 ? 1.513 -8.367 5.660 1.00 93.00 141 LYS A O 1
ATOM 1118 N N . THR A 1 142 ? 3.249 -7.043 5.115 1.00 92.31 142 THR A N 1
ATOM 1119 C CA . THR A 1 142 ? 3.392 -6.439 6.445 1.00 92.31 142 THR A CA 1
ATOM 1120 C C . THR A 1 142 ? 2.145 -5.634 6.799 1.00 92.31 142 THR A C 1
ATOM 1122 O O . THR A 1 142 ? 1.549 -5.928 7.828 1.00 92.31 142 THR A O 1
ATOM 1125 N N . VAL A 1 143 ? 1.654 -4.742 5.929 1.00 93.00 143 VAL A N 1
ATOM 1126 C CA . VAL A 1 143 ? 0.388 -4.004 6.150 1.00 93.00 143 VAL A CA 1
ATOM 1127 C C . VAL A 1 143 ? -0.779 -4.963 6.412 1.00 93.00 143 VAL A C 1
ATOM 1129 O O . VAL A 1 143 ? -1.476 -4.840 7.416 1.00 93.00 143 VAL A O 1
ATOM 1132 N N . ALA A 1 144 ? -0.962 -5.972 5.556 1.00 92.94 144 ALA A N 1
ATOM 1133 C CA . ALA A 1 144 ? -2.031 -6.962 5.694 1.00 92.94 144 ALA A CA 1
ATOM 1134 C C . ALA A 1 144 ? -1.957 -7.721 7.027 1.00 92.94 144 ALA A C 1
ATOM 1136 O O . ALA A 1 144 ? -2.981 -8.078 7.604 1.00 92.94 144 ALA A O 1
ATOM 1137 N N . SER A 1 145 ? -0.746 -7.938 7.545 1.00 93.88 145 SER A N 1
ATOM 1138 C CA . SER A 1 145 ? -0.535 -8.648 8.801 1.00 93.88 145 SER A CA 1
ATOM 1139 C C . SER A 1 145 ? -0.979 -7.878 10.046 1.00 93.88 145 SER A C 1
ATOM 1141 O O . SER A 1 145 ? -0.905 -8.463 11.121 1.00 93.88 145 SER A O 1
ATOM 1143 N N . TRP A 1 146 ? -1.432 -6.624 9.936 1.00 94.25 146 TRP A N 1
ATOM 1144 C CA . TRP A 1 146 ? -2.069 -5.869 11.026 1.00 94.25 146 TRP A CA 1
ATOM 1145 C C . TRP A 1 146 ? -3.566 -6.140 11.172 1.00 94.25 146 TRP A C 1
ATOM 1147 O O . TRP A 1 146 ? -4.160 -5.776 12.182 1.00 94.25 146 TRP A O 1
ATOM 1157 N N . PHE A 1 147 ? -4.170 -6.826 10.204 1.00 93.38 147 PHE A N 1
ATOM 1158 C CA . PHE A 1 147 ? -5.598 -7.110 10.188 1.00 93.38 147 PHE A CA 1
ATOM 1159 C C . PHE A 1 147 ? -5.873 -8.612 10.352 1.00 93.38 147 PHE A C 1
ATOM 1161 O O . PHE A 1 147 ? -4.982 -9.442 10.125 1.00 93.38 147 PHE A O 1
ATOM 1168 N N . PRO A 1 148 ? -7.100 -8.992 10.750 1.00 92.06 148 PRO A N 1
ATOM 1169 C CA . PRO A 1 148 ? -7.546 -10.377 10.740 1.00 92.06 148 PRO A CA 1
ATOM 1170 C C . PRO A 1 148 ? -7.403 -11.023 9.359 1.00 92.06 148 PRO A C 1
ATOM 1172 O O . PRO A 1 148 ? -7.455 -10.357 8.318 1.00 92.06 148 PRO A O 1
ATOM 1175 N N . LYS A 1 149 ? -7.267 -12.353 9.340 1.00 91.50 149 LYS A N 1
ATOM 1176 C CA . LYS A 1 149 ? -7.253 -13.121 8.088 1.00 91.50 149 LYS A CA 1
ATOM 1177 C C . LYS A 1 149 ? -8.525 -12.842 7.290 1.00 91.50 149 LYS A C 1
ATOM 1179 O O . LYS A 1 149 ? -9.614 -12.787 7.852 1.00 91.50 149 LYS A O 1
ATOM 1184 N N . ASN A 1 150 ? -8.379 -12.697 5.976 1.00 86.06 150 ASN A N 1
ATOM 1185 C CA . ASN A 1 150 ? -9.474 -12.401 5.045 1.00 86.06 150 ASN A CA 1
ATOM 1186 C C . ASN A 1 150 ? -10.293 -11.130 5.356 1.00 86.06 150 ASN A C 1
ATOM 1188 O O . ASN A 1 150 ? -11.389 -10.986 4.809 1.00 86.06 15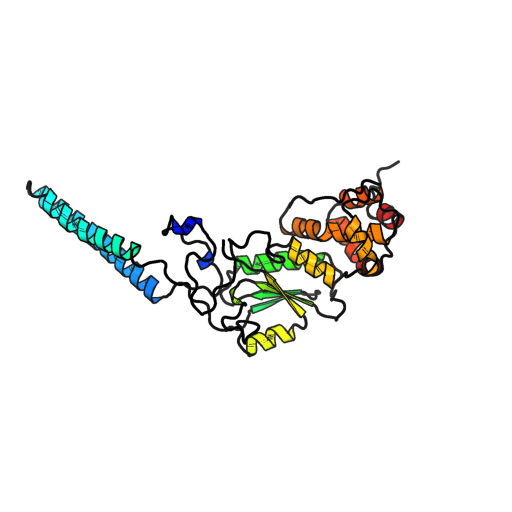0 ASN A O 1
ATOM 1192 N N . GLN A 1 151 ? -9.772 -10.197 6.168 1.00 89.06 151 GLN A N 1
ATOM 1193 C CA . GLN A 1 151 ? -10.406 -8.894 6.374 1.00 89.06 151 GLN A CA 1
ATOM 1194 C C . GLN A 1 151 ? -10.622 -8.196 5.024 1.00 89.06 151 GLN A C 1
ATOM 1196 O O . GLN A 1 151 ? -9.731 -8.168 4.170 1.00 89.06 151 GLN A O 1
ATOM 1201 N N . ARG A 1 152 ? -11.821 -7.643 4.842 1.00 90.00 152 ARG A N 1
ATOM 1202 C CA . ARG A 1 152 ? -12.257 -6.896 3.658 1.00 90.00 152 ARG A CA 1
ATOM 1203 C C . ARG A 1 152 ? -12.810 -5.545 4.094 1.00 90.00 152 ARG A C 1
ATOM 1205 O O . ARG A 1 152 ? -13.102 -5.341 5.274 1.00 90.00 152 ARG A O 1
ATOM 1212 N N . ASP A 1 153 ? -12.946 -4.628 3.146 1.00 88.69 153 ASP A N 1
ATOM 1213 C CA . ASP A 1 153 ? -13.620 -3.361 3.407 1.00 88.69 153 ASP A CA 1
ATOM 1214 C C . ASP A 1 153 ? -15.137 -3.544 3.600 1.00 88.69 153 ASP A C 1
ATOM 1216 O O . ASP A 1 153 ? -15.693 -4.630 3.410 1.00 88.69 153 ASP A O 1
ATOM 1220 N N . SER A 1 154 ? -15.821 -2.459 3.967 1.00 81.81 154 SER A N 1
ATOM 1221 C CA . SER A 1 154 ? -17.282 -2.441 4.164 1.00 81.81 154 SER A CA 1
ATOM 1222 C C . SER A 1 154 ? -18.115 -2.880 2.946 1.00 81.81 154 SER A C 1
ATOM 1224 O O . SER A 1 154 ? -19.285 -3.215 3.105 1.00 81.81 154 SER A O 1
ATOM 1226 N N . GLN A 1 155 ? -17.533 -2.907 1.743 1.00 85.88 155 GLN A N 1
ATOM 1227 C CA . GLN A 1 155 ? -18.173 -3.371 0.507 1.00 85.88 155 GLN A CA 1
ATOM 1228 C C . GLN A 1 155 ? -17.775 -4.815 0.148 1.00 85.88 155 GLN A C 1
ATOM 1230 O O . GLN A 1 155 ? -18.091 -5.289 -0.944 1.00 85.88 155 GLN A O 1
ATOM 1235 N N . GLY A 1 156 ? -17.044 -5.516 1.022 1.00 88.44 156 GLY A N 1
ATOM 1236 C CA . GLY A 1 156 ? -16.518 -6.855 0.759 1.00 88.44 156 GLY A CA 1
ATOM 1237 C C . GLY A 1 156 ? -15.333 -6.873 -0.216 1.00 88.44 156 GLY A C 1
ATOM 1238 O O . GLY A 1 156 ? -14.943 -7.944 -0.696 1.00 88.44 156 GLY A O 1
ATOM 1239 N N . LYS A 1 157 ? -14.735 -5.718 -0.523 1.00 91.56 157 LYS A N 1
ATOM 1240 C CA . LYS A 1 157 ? -13.603 -5.612 -1.447 1.00 91.56 157 LYS A CA 1
ATOM 1241 C C . LYS A 1 157 ? -12.274 -5.756 -0.714 1.00 91.56 157 LYS A C 1
ATOM 1243 O O . LYS A 1 157 ? -12.114 -5.367 0.442 1.00 91.56 157 LYS A O 1
ATOM 1248 N N . GLY A 1 158 ? -11.316 -6.348 -1.420 1.00 92.38 158 GLY A N 1
ATOM 1249 C CA . GLY A 1 158 ? -9.916 -6.374 -1.008 1.00 92.38 158 GLY A CA 1
ATOM 1250 C C . GLY A 1 158 ? -9.155 -5.107 -1.400 1.00 92.38 158 GLY A C 1
ATOM 1251 O O . GLY A 1 158 ? -9.744 -4.120 -1.845 1.00 92.38 158 GLY A O 1
ATOM 1252 N N . ILE A 1 159 ? -7.829 -5.173 -1.307 1.00 94.12 159 ILE A N 1
ATOM 1253 C CA . ILE A 1 159 ? -6.900 -4.129 -1.753 1.00 94.12 159 ILE A CA 1
ATOM 1254 C C . ILE A 1 159 ? -5.967 -4.708 -2.814 1.00 94.12 159 ILE A C 1
ATOM 1256 O O . ILE A 1 159 ? -5.370 -5.768 -2.633 1.00 94.12 159 ILE A O 1
ATOM 1260 N N . VAL A 1 160 ? -5.811 -3.992 -3.920 1.00 94.50 160 VAL A N 1
ATOM 1261 C CA . VAL A 1 160 ? -4.809 -4.279 -4.944 1.00 94.50 160 VAL A CA 1
ATOM 1262 C C . VAL A 1 160 ? -3.874 -3.090 -5.034 1.00 94.50 160 VAL A C 1
ATOM 1264 O O . VAL A 1 160 ? -4.308 -1.994 -5.370 1.00 94.50 160 VAL A O 1
ATOM 1267 N N . LEU A 1 161 ? -2.592 -3.312 -4.768 1.00 92.69 161 LEU A N 1
ATOM 1268 C CA . LEU A 1 161 ? -1.557 -2.313 -4.995 1.00 92.69 161 LEU A CA 1
ATOM 1269 C C . LEU A 1 161 ? -1.020 -2.471 -6.420 1.00 92.69 161 LEU A C 1
ATOM 1271 O O . LEU A 1 161 ? -0.457 -3.517 -6.743 1.00 92.69 161 LEU A O 1
ATOM 1275 N N . VAL A 1 162 ? -1.192 -1.461 -7.270 1.00 90.38 162 VAL A N 1
ATOM 1276 C CA . VAL A 1 162 ? -0.524 -1.394 -8.578 1.00 90.38 162 VAL A CA 1
ATOM 1277 C C . VAL A 1 162 ? 0.736 -0.544 -8.463 1.00 90.38 162 VAL A C 1
ATOM 1279 O O . VAL A 1 162 ? 0.701 0.537 -7.874 1.00 90.38 162 VAL A O 1
ATOM 1282 N N . LEU A 1 163 ? 1.855 -1.050 -8.982 1.00 84.88 163 LEU A N 1
ATOM 1283 C CA . LEU A 1 163 ? 3.146 -0.371 -8.873 1.00 84.88 163 LEU A CA 1
ATOM 1284 C C . LEU A 1 163 ? 3.490 0.414 -10.131 1.00 84.88 163 LEU A C 1
ATOM 1286 O O . LEU A 1 163 ? 3.555 -0.137 -11.231 1.00 84.88 163 LEU A O 1
ATOM 1290 N N . GLY A 1 164 ? 3.793 1.684 -9.909 1.00 76.69 164 GLY A N 1
ATOM 1291 C CA . GLY A 1 164 ? 4.451 2.558 -10.855 1.00 76.69 164 GLY A CA 1
ATOM 1292 C C . GLY A 1 164 ? 3.528 3.250 -11.838 1.00 76.69 164 GLY A C 1
ATOM 1293 O O . GLY A 1 164 ? 2.328 2.977 -11.958 1.00 76.69 164 GLY A O 1
ATOM 1294 N N . ASN A 1 165 ? 4.128 4.183 -12.566 1.00 75.12 165 ASN A N 1
ATOM 1295 C CA . ASN A 1 165 ? 3.424 5.014 -13.528 1.00 75.12 165 ASN A CA 1
ATOM 1296 C C . ASN A 1 165 ? 3.020 4.248 -14.785 1.00 75.12 165 ASN A C 1
ATOM 1298 O O . ASN A 1 165 ? 2.185 4.741 -15.536 1.00 75.12 165 ASN A O 1
ATOM 1302 N N . ALA A 1 166 ? 3.539 3.039 -15.016 1.00 78.12 166 ALA A N 1
ATOM 1303 C CA . ALA A 1 166 ? 3.161 2.206 -16.156 1.00 78.12 166 ALA A CA 1
ATOM 1304 C C . ALA A 1 166 ? 1.638 2.049 -16.290 1.00 78.12 166 ALA A C 1
ATOM 1306 O O . ALA A 1 166 ? 1.130 2.048 -17.404 1.00 78.12 166 ALA A O 1
ATOM 1307 N N . PHE A 1 167 ? 0.920 1.968 -15.163 1.00 82.12 167 PHE A N 1
ATOM 1308 C CA . PHE A 1 167 ? -0.532 1.787 -15.099 1.00 82.12 167 PHE A CA 1
ATOM 1309 C C . PHE A 1 167 ? -1.342 3.030 -15.484 1.00 82.12 167 PHE A C 1
ATOM 1311 O O . PHE A 1 167 ? -2.513 2.893 -15.843 1.00 82.12 167 PHE A O 1
ATOM 1318 N N . THR A 1 168 ? -0.753 4.225 -15.439 1.00 78.56 168 THR A N 1
ATOM 1319 C CA . THR A 1 168 ? -1.468 5.458 -15.782 1.00 78.56 168 THR A CA 1
ATOM 1320 C C . THR A 1 168 ? -1.691 5.516 -17.302 1.00 78.56 168 THR A C 1
ATOM 1322 O O . THR A 1 168 ? -0.745 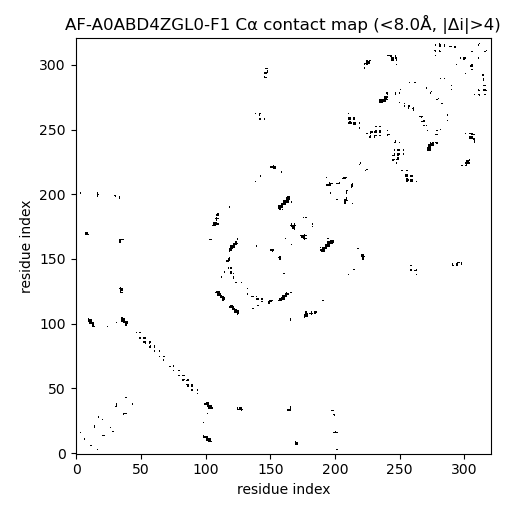5.299 -18.055 1.00 78.56 168 THR A O 1
ATOM 1325 N N . PRO A 1 169 ? -2.913 5.790 -17.785 1.00 72.88 169 PRO A N 1
ATOM 1326 C CA . PRO A 1 169 ? -3.245 5.841 -19.213 1.00 72.88 169 PRO A CA 1
ATOM 1327 C C . PRO A 1 169 ? -2.509 6.973 -19.956 1.00 72.88 169 PRO A C 1
ATOM 1329 O O . PRO A 1 169 ? -2.117 7.975 -19.358 1.00 72.88 169 PRO A O 1
ATOM 1332 N N . THR A 1 170 ? -2.325 6.819 -21.272 1.00 64.88 170 THR A N 1
ATOM 1333 C CA . THR A 1 170 ? -1.793 7.868 -22.173 1.00 64.88 170 THR A CA 1
ATOM 1334 C C . THR A 1 170 ? -2.886 8.724 -22.820 1.00 64.88 170 THR A C 1
ATOM 1336 O O . THR A 1 170 ? -2.599 9.825 -23.280 1.00 64.88 170 THR A O 1
ATOM 1339 N N . ASN A 1 171 ? -4.136 8.248 -22.810 1.00 67.06 171 ASN A N 1
ATOM 1340 C CA . ASN A 1 171 ? -5.334 8.935 -23.299 1.00 67.06 171 ASN A CA 1
ATOM 1341 C C . ASN A 1 171 ? -6.348 9.061 -22.144 1.00 67.06 171 ASN A C 1
ATOM 1343 O O . ASN A 1 171 ? -6.552 8.103 -21.398 1.00 67.06 171 ASN A O 1
ATOM 1347 N N . THR A 1 172 ? -6.991 10.222 -22.016 1.00 66.88 172 THR A N 1
ATOM 1348 C CA . THR A 1 172 ? -8.015 10.530 -21.005 1.00 66.88 172 THR A CA 1
ATOM 1349 C C . THR A 1 172 ? -9.276 9.667 -21.097 1.00 66.88 172 THR A C 1
ATOM 1351 O O . THR A 1 172 ? -9.999 9.549 -20.112 1.00 66.88 172 THR A O 1
ATOM 1354 N N . GLU A 1 173 ? -9.535 9.022 -22.235 1.00 74.88 173 GLU A N 1
ATOM 1355 C CA . GLU A 1 173 ? -10.680 8.117 -22.416 1.00 74.88 173 GLU A CA 1
ATOM 1356 C C . GLU A 1 173 ? -10.541 6.796 -21.647 1.00 74.88 173 GLU A C 1
ATOM 1358 O O . GLU A 1 173 ? -11.531 6.115 -21.370 1.00 74.88 173 GLU A O 1
ATOM 1363 N N . LYS A 1 174 ? -9.310 6.399 -21.305 1.00 74.06 174 LYS A N 1
ATOM 1364 C CA . LYS A 1 174 ? -9.041 5.156 -20.578 1.00 74.06 174 LYS A CA 1
ATOM 1365 C C . LYS A 1 174 ? -8.718 5.468 -19.130 1.00 74.06 174 LYS A C 1
ATOM 1367 O O . LYS A 1 174 ? -7.992 6.403 -18.842 1.00 74.06 174 LYS A O 1
ATOM 1372 N N . SER A 1 175 ? -9.199 4.629 -18.217 1.00 80.00 175 SER A N 1
ATOM 1373 C CA . SER A 1 175 ? -8.874 4.733 -16.788 1.00 80.00 175 SER A CA 1
ATOM 1374 C C . SER A 1 175 ? -7.519 4.121 -16.423 1.00 80.00 175 SER A C 1
ATOM 1376 O O . SER A 1 175 ? -6.934 4.506 -15.418 1.00 80.00 175 SER A O 1
ATOM 1378 N N . TRP A 1 176 ? -7.010 3.189 -17.238 1.00 86.06 176 TRP A N 1
ATOM 1379 C CA . TRP A 1 176 ? -5.741 2.491 -17.016 1.00 86.06 176 TRP A CA 1
ATOM 1380 C C . TRP A 1 176 ? -5.029 2.208 -18.342 1.00 86.06 176 TRP A C 1
ATOM 1382 O O . TRP A 1 176 ? -5.681 1.915 -19.348 1.00 86.06 176 TRP A O 1
ATOM 1392 N N . ASN A 1 177 ? -3.695 2.202 -18.336 1.00 85.44 177 ASN A N 1
ATOM 1393 C CA . ASN A 1 177 ? -2.862 1.747 -19.456 1.00 85.44 177 ASN A CA 1
ATOM 1394 C C . ASN A 1 177 ? -2.779 0.213 -19.517 1.00 85.44 177 ASN A C 1
ATOM 1396 O O . ASN A 1 177 ? -1.711 -0.392 -19.451 1.00 85.44 177 ASN A O 1
ATOM 1400 N N . LEU A 1 178 ? -3.934 -0.439 -19.593 1.00 88.75 178 LEU A N 1
ATOM 1401 C CA . LEU A 1 178 ? -4.048 -1.890 -19.636 1.00 88.75 178 LEU A CA 1
ATOM 1402 C C . LEU A 1 178 ? -4.761 -2.320 -20.916 1.00 88.75 178 LEU A C 1
ATOM 1404 O O . LEU A 1 178 ? -5.646 -1.633 -21.426 1.00 88.75 178 LEU A O 1
ATOM 1408 N N . THR A 1 179 ? -4.392 -3.491 -21.426 1.00 91.50 179 THR A N 1
ATOM 1409 C CA . THR A 1 179 ? -5.201 -4.190 -22.435 1.00 91.50 179 THR A CA 1
ATOM 1410 C C . THR A 1 179 ? -6.573 -4.557 -21.857 1.00 91.50 179 THR A C 1
ATOM 1412 O O . THR A 1 179 ? -6.744 -4.620 -20.638 1.00 91.50 179 THR A O 1
ATOM 1415 N N . ASN A 1 180 ? -7.543 -4.902 -22.709 1.00 92.62 180 ASN A N 1
ATOM 1416 C CA . ASN A 1 180 ? -8.849 -5.400 -22.252 1.00 92.62 180 ASN A CA 1
ATOM 1417 C C . ASN A 1 180 ? -8.710 -6.628 -21.334 1.00 92.62 180 ASN A C 1
ATOM 1419 O O . ASN A 1 180 ? -9.356 -6.697 -20.291 1.00 92.62 180 ASN A O 1
ATOM 1423 N N . SER A 1 181 ? -7.805 -7.554 -21.671 1.00 93.62 181 SER A N 1
ATOM 1424 C CA . SER A 1 181 ? -7.477 -8.704 -20.817 1.00 93.62 181 SER A CA 1
ATOM 1425 C C . SER A 1 181 ? -6.883 -8.266 -19.471 1.00 93.62 181 SER A C 1
ATOM 1427 O O . SER A 1 181 ? -7.287 -8.760 -18.417 1.00 93.62 181 SER A O 1
ATOM 1429 N N . GLY A 1 182 ? -5.991 -7.270 -19.474 1.00 92.69 182 GLY A N 1
ATOM 1430 C CA . GLY A 1 182 ? -5.437 -6.683 -18.254 1.00 92.69 182 GLY A CA 1
ATOM 1431 C C . GLY A 1 182 ? -6.495 -6.028 -17.359 1.00 92.69 182 GLY A C 1
ATOM 1432 O O . GLY A 1 182 ? -6.479 -6.237 -16.146 1.00 92.69 182 GLY A O 1
ATOM 1433 N N . LEU A 1 183 ? -7.451 -5.305 -17.948 1.00 92.19 183 LEU A N 1
ATOM 1434 C CA . LEU A 1 183 ? -8.587 -4.713 -17.234 1.00 92.19 183 LEU A CA 1
ATOM 1435 C C . LEU A 1 183 ? -9.489 -5.782 -16.611 1.00 92.19 183 LEU A C 1
ATOM 1437 O O . LEU A 1 183 ? -9.858 -5.659 -15.444 1.00 92.19 183 LEU A O 1
ATOM 1441 N N . ILE A 1 184 ? -9.827 -6.836 -17.361 1.00 93.94 184 ILE A N 1
ATOM 1442 C CA . ILE A 1 184 ? -10.619 -7.966 -16.852 1.00 93.94 184 ILE A CA 1
ATOM 1443 C C . ILE A 1 184 ? -9.890 -8.626 -15.681 1.00 93.94 184 ILE A C 1
ATOM 1445 O O . ILE A 1 184 ? -10.485 -8.842 -14.627 1.00 93.94 184 ILE A O 1
ATOM 1449 N N . LYS A 1 185 ? -8.583 -8.870 -15.821 1.00 94.44 185 LYS A N 1
ATOM 1450 C CA . LYS A 1 185 ? -7.755 -9.451 -14.762 1.00 94.44 185 LYS A CA 1
ATOM 1451 C C . LYS A 1 185 ? -7.774 -8.605 -13.489 1.00 94.44 185 LYS A C 1
ATOM 1453 O O . LYS A 1 185 ? -7.973 -9.156 -12.412 1.00 94.44 185 LYS A O 1
ATOM 1458 N N . LEU A 1 186 ? -7.620 -7.284 -13.607 1.00 92.00 186 LEU A N 1
ATOM 1459 C CA . LEU A 1 186 ? -7.662 -6.368 -12.464 1.00 92.00 186 LEU A CA 1
ATOM 1460 C C . LEU A 1 186 ? -9.059 -6.324 -11.815 1.00 92.00 186 LEU A C 1
ATOM 1462 O O . LEU A 1 186 ? -9.171 -6.378 -10.593 1.00 92.00 186 LEU A O 1
ATOM 1466 N N . ARG A 1 187 ? -10.131 -6.293 -12.618 1.00 91.56 187 ARG A N 1
ATOM 1467 C CA . ARG A 1 187 ? -11.526 -6.301 -12.132 1.00 91.56 187 ARG A CA 1
ATOM 1468 C C . ARG A 1 187 ? -11.895 -7.602 -11.418 1.00 91.56 187 ARG A C 1
ATOM 1470 O O . ARG A 1 187 ? -12.576 -7.557 -10.395 1.00 91.56 187 ARG A O 1
ATOM 1477 N N . ASN A 1 188 ? -11.411 -8.744 -11.905 1.00 93.00 188 ASN A N 1
ATOM 1478 C CA . ASN A 1 188 ? -11.680 -10.059 -11.317 1.00 93.00 188 ASN A CA 1
ATOM 1479 C C . ASN A 1 188 ? -11.125 -10.211 -9.893 1.00 93.00 188 ASN A C 1
ATOM 1481 O O . ASN A 1 188 ? -11.624 -11.045 -9.139 1.00 93.00 188 ASN A O 1
ATOM 1485 N N . LEU A 1 189 ? -10.161 -9.375 -9.489 1.00 90.56 189 LEU A N 1
ATOM 1486 C CA . LEU A 1 189 ? -9.669 -9.332 -8.109 1.00 90.56 189 LEU A CA 1
ATOM 1487 C C . LEU A 1 189 ? -10.709 -8.775 -7.120 1.00 90.56 189 LEU A C 1
ATOM 1489 O O . LEU A 1 189 ? -10.531 -8.940 -5.915 1.00 90.56 189 LEU A O 1
ATOM 1493 N N . LYS A 1 190 ? -11.796 -8.143 -7.603 1.00 89.69 190 LYS A N 1
ATOM 1494 C CA . LYS A 1 190 ? -12.891 -7.581 -6.783 1.00 89.69 190 LYS A CA 1
ATOM 1495 C C . LYS A 1 190 ? -12.355 -6.757 -5.607 1.00 89.69 190 LYS A C 1
ATOM 1497 O O . LYS A 1 190 ? -12.728 -6.947 -4.448 1.00 89.69 190 LYS A O 1
ATOM 1502 N N . ALA A 1 191 ? -11.430 -5.863 -5.920 1.00 91.12 191 ALA A N 1
ATOM 1503 C CA . ALA A 1 191 ? -10.664 -5.110 -4.947 1.00 91.12 191 ALA A CA 1
ATOM 1504 C C . ALA A 1 191 ? -10.607 -3.635 -5.322 1.00 91.12 191 ALA A C 1
ATOM 1506 O O . ALA A 1 191 ? -10.785 -3.252 -6.480 1.00 91.12 191 ALA A O 1
ATOM 1507 N N . THR A 1 192 ? -10.334 -2.814 -4.320 1.00 91.31 192 THR A N 1
ATOM 1508 C CA . THR A 1 192 ? -9.989 -1.417 -4.528 1.00 91.31 192 THR A CA 1
ATOM 1509 C C . THR A 1 192 ? -8.546 -1.348 -5.005 1.00 91.31 192 THR A C 1
ATOM 1511 O O . THR A 1 192 ? -7.654 -1.906 -4.367 1.00 91.31 192 THR A O 1
ATOM 1514 N N . VAL A 1 193 ? -8.318 -0.650 -6.114 1.00 91.12 193 VAL A N 1
ATOM 1515 C CA . VAL A 1 193 ? -6.986 -0.452 -6.683 1.00 91.12 193 VAL A CA 1
ATOM 1516 C C . VAL A 1 193 ? -6.367 0.812 -6.093 1.00 91.12 193 VAL A C 1
ATOM 1518 O O . VAL A 1 193 ? -6.943 1.891 -6.209 1.00 91.12 193 VAL A O 1
ATOM 1521 N N . ILE A 1 194 ? -5.199 0.673 -5.472 1.00 89.31 194 ILE A N 1
ATOM 1522 C CA . ILE A 1 194 ? -4.350 1.771 -5.007 1.00 89.31 194 ILE A CA 1
ATOM 1523 C C . ILE A 1 194 ? -3.115 1.778 -5.899 1.00 89.31 194 ILE A C 1
ATOM 1525 O O . ILE A 1 194 ? -2.425 0.766 -6.003 1.00 89.31 194 ILE A O 1
ATOM 1529 N N . GLN A 1 195 ? -2.835 2.904 -6.546 1.00 85.81 195 GLN A N 1
ATOM 1530 C CA . GLN A 1 195 ? -1.617 3.067 -7.330 1.00 85.81 195 GLN A CA 1
ATOM 1531 C C . GLN A 1 195 ? -0.533 3.706 -6.473 1.00 85.81 195 GLN A C 1
ATOM 1533 O O . GLN A 1 195 ? -0.684 4.841 -6.028 1.00 85.81 195 GLN A O 1
ATOM 1538 N N . GLN A 1 196 ? 0.562 2.978 -6.270 1.00 80.81 196 GLN A N 1
ATOM 1539 C CA . GLN A 1 196 ? 1.780 3.542 -5.708 1.00 80.81 196 GLN A CA 1
ATOM 1540 C C . GLN A 1 196 ? 2.639 4.056 -6.854 1.00 80.81 196 GLN A C 1
ATOM 1542 O O . GLN A 1 196 ? 3.143 3.271 -7.661 1.00 80.81 196 GLN A O 1
ATOM 1547 N N . GLN A 1 197 ? 2.807 5.371 -6.922 1.00 72.19 197 GLN A N 1
ATOM 1548 C CA . GLN A 1 197 ? 3.749 5.971 -7.855 1.00 72.19 197 GLN A CA 1
ATOM 1549 C C . GLN A 1 197 ? 5.181 5.637 -7.425 1.00 72.19 197 GLN A C 1
ATOM 1551 O O . GLN A 1 197 ? 5.492 5.605 -6.233 1.00 72.19 197 GLN A O 1
ATOM 1556 N N . THR A 1 198 ? 6.036 5.326 -8.397 1.00 62.19 198 THR A N 1
ATOM 1557 C CA . THR A 1 198 ? 7.423 4.888 -8.163 1.00 62.19 198 THR A CA 1
ATOM 1558 C C . THR A 1 198 ? 8.457 5.951 -8.503 1.00 62.19 198 THR A C 1
ATOM 1560 O O . THR A 1 198 ? 9.653 5.693 -8.336 1.00 62.19 198 THR A O 1
ATOM 1563 N N . ASP A 1 199 ? 8.013 7.138 -8.923 1.00 56.81 199 ASP A N 1
ATOM 1564 C CA . ASP A 1 199 ? 8.909 8.223 -9.287 1.00 56.81 199 ASP A CA 1
ATOM 1565 C C . ASP A 1 199 ? 9.795 8.604 -8.106 1.00 56.81 199 ASP A C 1
ATOM 1567 O O . ASP A 1 199 ? 9.335 8.918 -7.008 1.00 56.81 199 ASP A O 1
ATOM 1571 N N . THR A 1 200 ? 11.098 8.665 -8.364 1.00 46.03 200 THR A N 1
ATOM 1572 C CA . THR A 1 200 ? 12.107 9.135 -7.407 1.00 46.03 200 THR A CA 1
ATOM 1573 C C . THR A 1 200 ? 11.962 10.620 -7.052 1.00 46.03 200 THR A C 1
ATOM 1575 O O . THR A 1 200 ? 12.649 11.092 -6.148 1.00 46.03 200 THR A O 1
ATOM 1578 N N . PHE A 1 201 ? 11.080 11.358 -7.738 1.00 39.44 201 PHE A N 1
ATOM 1579 C CA . PHE A 1 201 ? 10.916 12.809 -7.599 1.00 39.44 201 PHE A CA 1
ATOM 1580 C C . PHE A 1 201 ? 9.548 13.290 -7.154 1.00 39.44 201 PHE A C 1
ATOM 1582 O O . PHE A 1 201 ? 9.410 14.459 -6.774 1.00 39.44 201 PHE A O 1
ATOM 1589 N N . VAL A 1 202 ? 8.547 12.420 -7.157 1.00 40.62 202 VAL A N 1
ATOM 1590 C CA . VAL A 1 202 ? 7.315 12.744 -6.464 1.00 40.62 202 VAL A CA 1
ATOM 1591 C C . VAL A 1 202 ? 7.685 12.691 -4.990 1.00 40.62 202 VAL A C 1
ATOM 1593 O O . VAL A 1 202 ? 7.973 11.631 -4.437 1.00 40.62 202 VAL A O 1
ATOM 1596 N N . ARG A 1 203 ? 7.822 13.876 -4.380 1.00 37.59 203 ARG A N 1
ATOM 1597 C CA . ARG A 1 203 ? 8.048 14.047 -2.942 1.00 37.59 203 ARG A CA 1
ATOM 1598 C C . ARG A 1 203 ? 7.241 12.987 -2.186 1.00 37.59 203 ARG A C 1
ATOM 1600 O O . ARG A 1 203 ? 6.110 12.683 -2.563 1.00 37.59 203 ARG A O 1
ATOM 1607 N N . ARG A 1 204 ? 7.750 12.570 -1.025 1.00 41.09 204 ARG A N 1
ATOM 1608 C CA . ARG A 1 204 ? 7.015 11.891 0.066 1.00 41.09 204 ARG A CA 1
ATOM 1609 C C . ARG A 1 204 ? 5.670 12.561 0.472 1.00 41.09 204 ARG A C 1
ATOM 1611 O O . ARG A 1 204 ? 5.108 12.210 1.495 1.00 41.09 204 ARG A O 1
ATOM 1618 N N . SER A 1 205 ? 5.175 13.552 -0.274 1.00 40.72 205 SER A N 1
ATOM 1619 C CA . SER A 1 205 ? 3.936 14.298 -0.084 1.00 40.72 205 SER A CA 1
ATOM 1620 C C . SER A 1 205 ? 2.751 13.795 -0.914 1.00 40.72 205 SER A C 1
ATOM 1622 O O . SER A 1 205 ? 1.664 14.342 -0.755 1.00 40.72 205 SER A O 1
ATOM 1624 N N . GLU A 1 206 ? 2.911 12.827 -1.823 1.00 58.62 206 GLU A N 1
ATOM 1625 C CA . GLU A 1 206 ? 1.736 12.226 -2.464 1.00 58.62 206 GLU A CA 1
ATOM 1626 C C . GLU A 1 206 ? 1.076 11.183 -1.567 1.00 58.62 206 GLU A C 1
ATOM 1628 O O . GLU A 1 206 ? 1.749 10.370 -0.935 1.00 58.62 206 GLU A O 1
ATOM 1633 N N . LYS A 1 207 ? -0.265 11.193 -1.552 1.00 67.25 207 LYS A N 1
ATOM 1634 C CA . LYS A 1 207 ? -1.123 10.384 -0.669 1.00 67.25 207 LYS A CA 1
ATOM 1635 C C . LYS A 1 207 ? -0.770 8.888 -0.662 1.00 67.25 207 LYS A C 1
ATOM 1637 O O . LYS A 1 207 ? -1.052 8.215 0.319 1.00 67.25 207 LYS A O 1
ATOM 1642 N N . TYR A 1 208 ? -0.165 8.369 -1.731 1.00 73.44 208 TYR A N 1
ATOM 1643 C CA . TYR A 1 208 ? 0.225 6.960 -1.869 1.00 73.44 208 TYR A CA 1
ATOM 1644 C C . TYR A 1 208 ? 1.715 6.767 -2.204 1.00 73.44 208 TYR A C 1
ATOM 1646 O O . TYR A 1 208 ? 2.108 5.690 -2.649 1.00 73.44 208 TYR A O 1
ATOM 1654 N N . GLY A 1 209 ? 2.545 7.802 -2.019 1.00 67.94 209 GLY A N 1
ATOM 1655 C CA . GLY A 1 209 ? 3.985 7.749 -2.298 1.00 67.94 209 GLY A CA 1
ATOM 1656 C C . GLY A 1 209 ? 4.775 6.921 -1.278 1.00 67.94 209 GLY A C 1
ATOM 1657 O O . GLY A 1 209 ? 5.833 6.381 -1.600 1.00 67.94 209 GLY A O 1
ATOM 1658 N N . ASP A 1 210 ? 4.251 6.763 -0.060 1.00 77.12 210 ASP A N 1
ATOM 1659 C CA . ASP A 1 210 ? 4.847 5.944 0.994 1.00 77.12 210 ASP A CA 1
ATOM 1660 C C . ASP A 1 210 ? 3.848 4.962 1.632 1.00 77.12 210 ASP A C 1
ATOM 1662 O O . ASP A 1 210 ? 2.667 4.894 1.278 1.00 77.12 210 ASP A O 1
ATOM 1666 N N . MET A 1 211 ? 4.345 4.153 2.573 1.00 83.44 211 MET A N 1
ATOM 1667 C CA . MET A 1 211 ? 3.514 3.155 3.255 1.00 83.44 211 MET A CA 1
ATOM 1668 C C . MET A 1 211 ? 2.623 3.760 4.329 1.00 83.44 211 MET A C 1
ATOM 1670 O O . MET A 1 211 ? 1.633 3.129 4.677 1.00 83.44 211 MET A O 1
ATOM 1674 N N . THR A 1 212 ? 2.910 4.969 4.809 1.00 85.69 212 THR A N 1
ATOM 1675 C CA . THR A 1 212 ? 2.047 5.674 5.761 1.00 85.69 212 THR A CA 1
ATOM 1676 C C . THR A 1 212 ? 0.724 6.024 5.086 1.00 85.69 212 THR A C 1
ATOM 1678 O O . THR A 1 212 ? -0.343 5.694 5.599 1.00 85.69 212 THR A O 1
ATOM 1681 N N . GLY A 1 213 ? 0.784 6.607 3.886 1.00 86.06 213 GLY A N 1
ATOM 1682 C CA . GLY A 1 213 ? -0.398 6.950 3.103 1.00 86.06 213 GLY A CA 1
ATOM 1683 C C . GLY A 1 213 ? -1.187 5.728 2.616 1.00 86.06 213 GLY A C 1
ATOM 1684 O O . GLY A 1 213 ? -2.418 5.696 2.699 1.00 86.06 213 GLY A O 1
ATOM 1685 N N . ILE A 1 214 ? -0.487 4.665 2.198 1.00 88.44 214 ILE A N 1
ATOM 1686 C CA . ILE A 1 214 ? -1.122 3.379 1.861 1.00 88.44 214 ILE A CA 1
ATOM 1687 C C . ILE A 1 214 ? -1.791 2.764 3.098 1.00 88.44 214 ILE A C 1
ATOM 1689 O O . ILE A 1 214 ? -2.944 2.342 3.018 1.00 88.44 214 ILE A O 1
ATOM 1693 N N . ALA A 1 215 ? -1.113 2.734 4.248 1.00 90.25 215 ALA A N 1
ATOM 1694 C CA . ALA A 1 215 ? -1.669 2.210 5.492 1.00 90.25 215 ALA A CA 1
ATOM 1695 C C . ALA A 1 215 ? -2.898 3.008 5.942 1.00 90.25 215 ALA A C 1
ATOM 1697 O O . ALA A 1 215 ? -3.898 2.407 6.327 1.00 90.25 215 ALA A O 1
ATOM 1698 N N . GLN A 1 216 ? -2.864 4.338 5.830 1.00 89.94 216 GLN A N 1
ATOM 1699 C CA . GLN A 1 216 ? -4.004 5.200 6.136 1.00 89.94 216 GLN A CA 1
ATOM 1700 C C . GLN A 1 216 ? -5.222 4.870 5.263 1.00 89.94 216 GLN A C 1
ATOM 1702 O O . GLN A 1 216 ? -6.330 4.748 5.782 1.00 89.94 216 GLN A O 1
ATOM 1707 N N . GLU A 1 217 ? -5.040 4.678 3.956 1.00 90.31 217 GLU A N 1
ATOM 1708 C CA . GLU A 1 217 ? -6.136 4.309 3.050 1.00 90.31 217 GLU A CA 1
ATOM 1709 C C . GLU A 1 217 ? -6.697 2.915 3.355 1.00 90.31 217 GLU A C 1
ATOM 1711 O O . GLU A 1 217 ? -7.913 2.718 3.352 1.00 90.31 217 GLU A O 1
ATOM 1716 N N . VAL A 1 218 ? -5.828 1.947 3.658 1.00 91.69 218 VAL A N 1
ATOM 1717 C CA . VAL A 1 218 ? -6.251 0.603 4.076 1.00 91.69 218 VAL A CA 1
ATOM 1718 C C . VAL A 1 218 ? -7.060 0.680 5.374 1.00 91.69 218 VAL A C 1
ATOM 1720 O O . VAL A 1 218 ? -8.151 0.112 5.446 1.00 91.69 218 VAL A O 1
ATOM 1723 N N . LEU A 1 219 ? -6.575 1.427 6.370 1.00 91.62 219 LEU A N 1
ATOM 1724 C CA . LEU A 1 219 ? -7.256 1.632 7.649 1.00 91.62 219 LEU A CA 1
ATOM 1725 C C . LEU A 1 219 ? -8.623 2.287 7.467 1.00 91.62 219 LEU A C 1
ATOM 1727 O O . LEU A 1 219 ? -9.602 1.764 7.981 1.00 91.62 219 LEU A O 1
ATOM 1731 N N . GLN A 1 220 ? -8.731 3.361 6.684 1.00 91.00 220 GLN A N 1
ATOM 1732 C CA . GLN A 1 220 ? -10.012 4.038 6.440 1.00 91.00 220 GLN A CA 1
ATOM 1733 C C . GLN A 1 220 ? -11.057 3.133 5.774 1.00 91.00 220 GLN A C 1
ATOM 1735 O O . GLN A 1 220 ? -12.258 3.345 5.939 1.00 91.00 220 GLN A O 1
ATOM 1740 N N . ARG A 1 221 ? -10.622 2.118 5.022 1.00 90.38 221 ARG A N 1
ATOM 1741 C CA . ARG A 1 221 ? -11.516 1.162 4.355 1.00 90.38 221 ARG A CA 1
ATOM 1742 C C . ARG A 1 221 ? -11.917 -0.001 5.245 1.00 90.38 221 ARG A C 1
ATOM 1744 O O . ARG A 1 221 ? -13.071 -0.429 5.210 1.00 90.38 221 ARG A O 1
ATOM 1751 N N . PHE A 1 222 ? -10.960 -0.541 5.991 1.00 91.19 222 PHE A N 1
ATOM 1752 C CA . PHE A 1 222 ? -11.139 -1.763 6.777 1.00 91.19 222 PHE A CA 1
ATOM 1753 C C . PHE A 1 222 ? -11.655 -1.446 8.181 1.00 91.19 222 PHE A C 1
ATOM 1755 O O . PHE A 1 222 ? -12.407 -2.231 8.763 1.00 91.19 222 PHE A O 1
ATOM 1762 N N . VAL A 1 223 ? -11.292 -0.269 8.692 1.00 91.62 223 VAL A N 1
ATOM 1763 C CA . VAL A 1 223 ? -11.722 0.273 9.977 1.00 91.62 223 VAL A CA 1
ATOM 1764 C C . VAL A 1 223 ? -12.244 1.718 9.827 1.00 91.62 223 VAL A C 1
ATOM 1766 O O . VAL A 1 223 ? -11.617 2.646 10.337 1.00 91.62 223 VAL A O 1
ATOM 1769 N N . PRO A 1 224 ? -13.373 1.965 9.118 1.00 90.12 224 PRO A N 1
ATOM 1770 C CA . PRO A 1 224 ? -13.867 3.329 8.905 1.00 90.12 224 PRO A CA 1
ATOM 1771 C C . PRO A 1 224 ? -14.184 4.107 10.188 1.00 90.12 224 PRO A C 1
ATOM 1773 O O . PRO A 1 224 ? -14.102 5.331 10.174 1.00 90.12 224 PRO A O 1
ATOM 1776 N N . ALA A 1 225 ? -14.617 3.414 11.252 1.00 90.88 225 ALA A N 1
ATOM 1777 C CA . ALA A 1 225 ? -14.919 3.976 12.575 1.00 90.88 225 ALA A CA 1
ATOM 1778 C C . ALA A 1 225 ? -15.614 5.358 12.551 1.00 90.88 225 ALA A C 1
ATOM 1780 O O . ALA A 1 225 ? -15.165 6.312 13.186 1.00 90.88 225 ALA A O 1
ATOM 1781 N N . LYS A 1 226 ? -16.744 5.481 11.832 1.00 92.00 226 LYS A N 1
ATOM 1782 C CA . LYS A 1 226 ? -17.493 6.754 11.681 1.00 92.00 226 LYS A CA 1
ATOM 1783 C C . LYS A 1 226 ? -17.851 7.417 13.019 1.00 92.00 226 LYS A C 1
ATOM 1785 O O . LYS A 1 226 ? -17.947 8.635 13.110 1.00 92.00 226 LYS A O 1
ATOM 1790 N N . CYS A 1 227 ? -18.025 6.614 14.063 1.00 92.44 227 CYS A N 1
ATOM 1791 C CA . CYS A 1 227 ? -18.274 7.066 15.430 1.00 92.44 227 CYS A CA 1
ATOM 1792 C C . CYS A 1 227 ? -17.120 7.893 16.036 1.00 92.44 227 CYS A C 1
ATOM 1794 O O . CYS A 1 227 ? -17.360 8.700 16.928 1.00 92.44 227 CYS A O 1
ATOM 1796 N N . ALA A 1 228 ? -15.885 7.738 15.548 1.00 90.88 228 ALA A N 1
ATOM 1797 C CA . ALA A 1 228 ? -14.699 8.446 16.030 1.00 90.88 228 ALA A CA 1
ATOM 1798 C C . ALA A 1 228 ? -14.344 9.680 15.180 1.00 90.88 228 ALA A C 1
ATOM 1800 O O . ALA A 1 228 ? -13.380 10.375 15.495 1.00 90.88 228 ALA A O 1
ATOM 1801 N N . SER A 1 229 ? -15.094 9.985 14.113 1.00 89.00 229 SER A N 1
ATOM 1802 C CA . SER A 1 229 ? -14.712 11.024 13.142 1.00 89.00 229 SER A CA 1
ATOM 1803 C C . SER A 1 229 ? -14.591 12.430 13.740 1.00 89.00 229 SER A C 1
ATOM 1805 O O . SER A 1 229 ? -13.738 13.198 13.301 1.00 89.00 229 SER A O 1
ATOM 1807 N N . ASN A 1 230 ? -15.406 12.769 14.745 1.00 88.12 230 ASN A N 1
ATOM 1808 C CA . ASN A 1 230 ? -15.275 14.045 15.455 1.00 88.12 230 ASN A CA 1
ATOM 1809 C C . ASN A 1 230 ? -14.029 14.048 16.346 1.00 88.12 230 ASN A C 1
ATOM 1811 O O . ASN A 1 230 ? -13.200 14.944 16.230 1.00 88.12 230 ASN A O 1
ATOM 1815 N N . ALA A 1 231 ? -13.844 12.994 17.147 1.00 87.19 231 ALA A N 1
ATOM 1816 C CA . ALA A 1 231 ? -12.693 12.860 18.035 1.00 87.19 231 ALA A CA 1
ATOM 1817 C C . ALA A 1 231 ? -11.353 12.825 17.276 1.00 87.19 231 ALA A C 1
ATOM 1819 O O . ALA A 1 231 ? -10.369 13.362 17.769 1.00 87.19 231 ALA A O 1
ATOM 1820 N N . MET A 1 232 ? -11.309 12.271 16.057 1.00 85.81 232 MET A N 1
ATOM 1821 C CA . MET A 1 232 ? -10.115 12.284 15.197 1.00 85.81 232 MET A CA 1
ATOM 1822 C C . MET A 1 232 ? -9.588 13.692 14.900 1.00 85.81 232 MET A C 1
ATOM 1824 O O . MET A 1 232 ? -8.380 13.860 14.760 1.00 85.81 232 MET A O 1
ATOM 1828 N N . LYS A 1 233 ? -10.462 14.704 14.825 1.00 85.88 233 LYS A N 1
ATOM 1829 C CA . LYS A 1 233 ? -10.052 16.100 14.594 1.00 85.88 233 LYS A CA 1
ATOM 1830 C C . LYS A 1 233 ? -9.369 16.719 15.815 1.00 85.88 233 LYS A C 1
ATOM 1832 O O . LYS A 1 233 ? -8.642 17.692 15.673 1.00 85.88 233 LYS A O 1
ATOM 1837 N N . GLU A 1 234 ? -9.594 16.143 16.991 1.00 84.62 234 GLU A N 1
ATOM 1838 C CA . GLU A 1 234 ? -9.128 16.659 18.279 1.00 84.62 234 GLU A CA 1
ATOM 1839 C C . GLU A 1 234 ? -7.937 15.869 18.843 1.00 84.62 234 GLU A C 1
ATOM 1841 O O . GLU A 1 234 ? -7.390 16.248 19.874 1.00 84.62 234 GLU A O 1
ATOM 1846 N N . VAL A 1 235 ? -7.488 14.799 18.172 1.00 82.81 235 VAL A N 1
ATOM 1847 C CA . VAL A 1 235 ? -6.390 13.921 18.640 1.00 82.81 235 VAL A CA 1
ATOM 1848 C C . VAL A 1 235 ? -5.096 14.688 18.949 1.00 82.81 235 VAL A C 1
ATOM 1850 O O . VAL A 1 235 ? -4.329 14.275 19.818 1.00 82.81 235 VAL A O 1
ATOM 1853 N N . TYR A 1 236 ? -4.862 15.809 18.265 1.00 76.25 236 TYR A N 1
ATOM 1854 C CA . TYR A 1 236 ? -3.665 16.638 18.432 1.00 76.25 236 TYR A CA 1
ATOM 1855 C C . TYR A 1 236 ? -3.815 17.786 19.431 1.00 76.25 236 TYR A C 1
ATOM 1857 O O . TYR A 1 236 ? -2.872 18.539 19.578 1.00 76.25 236 TYR A O 1
ATOM 1865 N N . VAL A 1 237 ? -4.969 17.958 20.078 1.00 80.81 237 VAL A N 1
ATOM 1866 C CA . VAL A 1 237 ? -5.183 19.035 21.071 1.00 80.81 237 VAL A CA 1
ATOM 1867 C C . VAL A 1 237 ? -5.816 18.530 22.367 1.00 80.81 237 VAL A C 1
ATOM 1869 O O . VAL A 1 237 ? -5.798 19.202 23.400 1.00 80.81 237 VAL A O 1
ATOM 1872 N N . LYS A 1 238 ? -6.415 17.337 22.335 1.00 80.25 238 LYS A N 1
ATOM 1873 C CA . LYS A 1 238 ? -7.068 16.741 23.492 1.00 80.25 238 LYS A CA 1
ATOM 1874 C C . LYS A 1 238 ? -6.025 16.118 24.420 1.00 80.25 238 LYS A C 1
ATOM 1876 O O . LYS A 1 238 ? -5.258 15.258 24.004 1.00 80.25 238 LYS A O 1
ATOM 1881 N N . LYS A 1 239 ? -6.044 16.522 25.694 1.00 82.69 239 LYS A N 1
ATOM 1882 C CA . LYS A 1 239 ? -5.068 16.083 26.709 1.00 82.69 239 LYS A CA 1
ATOM 1883 C C . LYS A 1 239 ? -5.368 14.706 27.316 1.00 82.69 239 LYS A C 1
ATOM 1885 O O . LYS A 1 239 ? -4.436 14.008 27.699 1.00 82.69 239 LYS A O 1
ATOM 1890 N N . ASN A 1 240 ? -6.646 14.310 27.358 1.00 85.06 240 ASN A N 1
ATOM 1891 C CA . ASN A 1 240 ? -7.104 13.055 27.965 1.00 85.06 240 ASN A CA 1
ATOM 1892 C C . ASN A 1 240 ? -8.029 12.254 27.021 1.00 85.06 240 ASN A C 1
ATOM 1894 O O . ASN A 1 240 ? -8.826 12.823 26.273 1.00 85.06 240 ASN A O 1
ATOM 1898 N N . LEU A 1 241 ? -7.963 10.928 27.097 1.00 87.44 241 LEU A N 1
ATOM 1899 C CA . LEU A 1 241 ? -8.755 9.928 26.384 1.00 87.44 241 LEU A CA 1
ATOM 1900 C C . LEU A 1 241 ? -9.864 9.380 27.296 1.00 87.44 241 LEU A C 1
ATOM 1902 O O . LEU A 1 241 ? -9.872 8.222 27.706 1.00 87.44 241 LEU A O 1
ATOM 1906 N N . ASP A 1 242 ? -10.826 10.242 27.602 1.00 84.31 242 ASP A N 1
ATOM 1907 C CA . ASP A 1 242 ? -11.935 10.011 28.540 1.00 84.31 242 ASP A CA 1
ATOM 1908 C C . ASP A 1 242 ? -13.132 9.231 27.961 1.00 84.31 242 ASP A C 1
ATOM 1910 O O . ASP A 1 242 ? -14.026 8.819 28.698 1.00 84.31 242 ASP A O 1
ATOM 1914 N N . SER A 1 243 ? -13.165 9.008 26.646 1.00 89.88 243 SER A N 1
ATOM 1915 C CA . SER A 1 243 ? -14.272 8.336 25.962 1.00 89.88 243 SER A CA 1
ATOM 1916 C C . SER A 1 243 ? -13.789 7.264 24.991 1.00 89.88 243 SER A C 1
ATOM 1918 O O . SER A 1 243 ? -12.712 7.377 24.401 1.00 89.88 243 SER A O 1
ATOM 1920 N N . ASN A 1 244 ? -14.631 6.260 24.736 1.00 93.81 244 ASN A N 1
ATOM 1921 C CA . ASN A 1 244 ? -14.324 5.188 23.783 1.00 93.81 244 ASN A CA 1
ATOM 1922 C C . ASN A 1 244 ? -14.047 5.725 22.367 1.00 93.81 244 ASN A C 1
ATOM 1924 O O . ASN A 1 244 ? -13.203 5.193 21.644 1.00 93.81 244 ASN A O 1
ATOM 1928 N N . ALA A 1 245 ? -14.736 6.800 21.969 1.00 92.56 245 ALA A N 1
ATOM 1929 C CA . ALA A 1 245 ? -14.512 7.467 20.689 1.00 92.56 245 ALA A CA 1
ATOM 1930 C C . ALA A 1 245 ? -13.144 8.164 20.644 1.00 92.56 245 ALA A C 1
ATOM 1932 O O . ALA A 1 245 ? -12.452 8.059 19.634 1.00 92.56 245 ALA A O 1
ATOM 1933 N N . SER A 1 246 ? -12.723 8.818 21.733 1.00 91.31 246 SER A N 1
ATOM 1934 C CA . SER A 1 246 ? -11.388 9.418 21.848 1.00 91.31 246 SER A CA 1
ATOM 1935 C C . SER A 1 246 ? -10.279 8.368 21.851 1.00 91.31 246 SER A C 1
ATOM 1937 O O . SER A 1 246 ? -9.312 8.526 21.114 1.00 91.31 246 SER A O 1
ATOM 1939 N N . VAL A 1 247 ? -10.444 7.265 22.588 1.00 93.00 247 VAL A N 1
ATOM 1940 C CA . VAL A 1 247 ? -9.496 6.136 22.580 1.00 93.00 247 VAL A CA 1
ATOM 1941 C C . VAL A 1 247 ? -9.364 5.541 21.177 1.00 93.00 247 VAL A C 1
ATOM 1943 O O . VAL A 1 247 ? -8.259 5.372 20.666 1.00 93.00 247 VAL A O 1
ATOM 1946 N N . THR A 1 248 ? -10.496 5.276 20.521 1.00 94.31 248 THR A N 1
ATOM 1947 C CA . THR A 1 248 ? -10.529 4.737 19.154 1.00 94.31 248 THR A CA 1
ATOM 1948 C C . THR A 1 248 ? -9.872 5.699 18.162 1.00 94.31 248 THR A C 1
ATOM 1950 O O . THR A 1 248 ? -9.051 5.276 17.352 1.00 94.31 248 THR A O 1
ATOM 1953 N N . ALA A 1 249 ? -10.191 6.994 18.235 1.00 92.06 249 ALA A N 1
ATOM 1954 C CA . ALA A 1 249 ? -9.583 8.016 17.389 1.00 92.06 249 ALA A CA 1
ATOM 1955 C C . ALA A 1 249 ? -8.062 8.077 17.572 1.00 92.06 249 ALA A C 1
ATOM 1957 O O . ALA A 1 249 ? -7.332 8.111 16.583 1.00 92.06 249 ALA A O 1
ATOM 1958 N N . PHE A 1 250 ? -7.593 8.046 18.820 1.00 91.25 250 PHE A N 1
ATOM 1959 C CA . PHE A 1 250 ? -6.174 8.093 19.151 1.00 91.25 250 PHE A CA 1
ATOM 1960 C C . PHE A 1 250 ? -5.425 6.860 18.630 1.00 91.25 250 PHE A C 1
ATOM 1962 O O . PHE A 1 250 ? -4.400 7.012 17.970 1.00 91.25 250 PHE A O 1
ATOM 1969 N N . LEU A 1 251 ? -5.971 5.651 18.824 1.00 92.25 251 LEU A N 1
ATOM 1970 C CA . LEU A 1 251 ? -5.428 4.418 18.241 1.00 92.25 251 LEU A CA 1
ATOM 1971 C C . LEU A 1 251 ? -5.312 4.535 16.717 1.00 92.25 251 LEU A C 1
ATOM 1973 O O . LEU A 1 251 ? -4.227 4.378 16.158 1.00 92.25 251 LEU A O 1
ATOM 1977 N N . LEU A 1 252 ? -6.414 4.862 16.038 1.00 92.00 252 LEU A N 1
ATOM 1978 C CA . LEU A 1 252 ? -6.462 4.927 14.575 1.00 92.00 252 LEU A CA 1
ATOM 1979 C C . LEU A 1 252 ? -5.554 6.014 13.985 1.00 92.00 252 LEU A C 1
ATOM 1981 O O . LEU A 1 252 ? -5.054 5.833 12.876 1.00 92.00 252 LEU A O 1
ATOM 1985 N N . ALA A 1 253 ? -5.310 7.108 14.708 1.00 89.31 253 ALA A N 1
ATOM 1986 C CA . ALA A 1 253 ? -4.384 8.154 14.284 1.00 89.31 253 ALA A CA 1
ATOM 1987 C C . ALA A 1 253 ? -2.917 7.692 14.297 1.00 89.31 253 ALA A C 1
ATOM 1989 O O . ALA A 1 253 ? -2.122 8.151 13.479 1.00 89.31 253 ALA A O 1
ATOM 1990 N N . GLN A 1 254 ? -2.552 6.763 15.185 1.00 88.25 254 GLN A N 1
ATOM 1991 C CA . GLN A 1 254 ? -1.178 6.264 15.290 1.00 88.25 254 GLN A CA 1
ATOM 1992 C C . GLN A 1 254 ? -0.859 5.122 14.328 1.00 88.25 254 GLN A C 1
ATOM 1994 O O . GLN A 1 254 ? 0.282 4.996 13.874 1.00 88.25 254 GLN A O 1
ATOM 1999 N N . LEU A 1 255 ? -1.850 4.278 14.020 1.00 91.06 255 LEU A N 1
ATOM 2000 C CA . LEU A 1 255 ? -1.634 3.059 13.239 1.00 91.06 255 LEU A CA 1
ATOM 2001 C C . LEU A 1 255 ? -0.941 3.278 11.882 1.00 91.06 255 LEU A C 1
ATOM 2003 O O . LEU A 1 255 ? -0.074 2.466 11.570 1.00 91.06 255 LEU A O 1
ATOM 2007 N N . PRO A 1 256 ? -1.221 4.328 11.079 1.00 90.12 256 PRO A N 1
ATOM 2008 C CA . PRO A 1 256 ? -0.519 4.531 9.812 1.00 90.12 256 PRO A CA 1
ATOM 2009 C C . PRO A 1 256 ? 1.004 4.609 9.978 1.00 90.12 256 PRO A C 1
ATOM 2011 O O . PRO A 1 256 ? 1.739 3.921 9.269 1.00 90.12 256 PRO A O 1
ATOM 2014 N N . SER A 1 257 ? 1.478 5.392 10.951 1.00 87.62 257 SER A N 1
ATOM 2015 C CA . SER A 1 257 ? 2.909 5.543 11.233 1.00 87.62 257 SER A CA 1
ATOM 2016 C C . SER A 1 257 ? 3.503 4.266 11.827 1.00 87.62 257 SER A C 1
ATOM 2018 O O . SER A 1 257 ? 4.580 3.849 11.415 1.00 87.62 257 SER A O 1
ATOM 2020 N N . ARG A 1 258 ? 2.779 3.590 12.728 1.00 89.19 258 ARG A N 1
ATOM 2021 C CA . ARG A 1 258 ? 3.197 2.304 13.322 1.00 89.19 258 ARG A CA 1
ATOM 2022 C C . ARG A 1 258 ? 3.359 1.205 12.269 1.00 89.19 258 ARG A C 1
ATOM 2024 O O . ARG A 1 258 ? 4.370 0.515 12.230 1.00 89.19 258 ARG A O 1
ATOM 2031 N N . ILE A 1 259 ? 2.403 1.098 11.349 1.00 90.88 259 ILE A N 1
ATOM 2032 C CA . ILE A 1 259 ? 2.469 0.164 10.221 1.00 90.88 259 ILE A CA 1
ATOM 2033 C C . ILE A 1 259 ? 3.648 0.514 9.305 1.00 90.88 259 ILE A C 1
ATOM 2035 O O . ILE A 1 259 ? 4.377 -0.376 8.874 1.00 90.88 259 ILE A O 1
ATOM 2039 N N . SER A 1 260 ? 3.860 1.801 9.016 1.00 87.62 260 SER A N 1
ATOM 2040 C CA . SER A 1 260 ? 5.003 2.266 8.219 1.00 87.62 260 SER A CA 1
ATOM 2041 C C . SER A 1 260 ? 6.343 1.908 8.883 1.00 87.62 260 SER A C 1
ATOM 2043 O O . SER A 1 260 ? 7.277 1.484 8.201 1.00 87.62 260 SER A O 1
ATOM 2045 N N . ASN A 1 261 ? 6.414 1.974 10.216 1.00 87.69 261 ASN A N 1
ATOM 2046 C CA . ASN A 1 261 ? 7.589 1.590 11.005 1.00 87.69 261 ASN A CA 1
ATOM 2047 C C . ASN A 1 261 ? 7.891 0.101 10.945 1.00 87.69 261 ASN A C 1
ATOM 2049 O O . ASN A 1 261 ? 9.045 -0.259 10.719 1.00 87.69 261 ASN A O 1
ATOM 2053 N N . ASP A 1 262 ? 6.863 -0.741 11.052 1.00 88.88 262 ASP A N 1
ATOM 2054 C CA . ASP A 1 262 ? 6.969 -2.195 10.865 1.00 88.88 262 ASP A CA 1
ATOM 2055 C C . ASP A 1 262 ? 7.457 -2.541 9.439 1.00 88.88 262 ASP A C 1
ATOM 2057 O O . ASP A 1 262 ? 8.143 -3.538 9.211 1.00 88.88 262 ASP A O 1
ATOM 2061 N N . VAL A 1 263 ? 7.152 -1.695 8.447 1.00 86.56 263 VAL A N 1
ATOM 2062 C CA . VAL A 1 263 ? 7.617 -1.881 7.064 1.00 86.56 263 VAL A CA 1
ATOM 2063 C C . VAL A 1 263 ? 9.069 -1.432 6.855 1.00 86.56 263 VAL A C 1
ATOM 2065 O O . VAL A 1 263 ? 9.845 -2.171 6.241 1.00 86.56 263 VAL A O 1
ATOM 2068 N N . TYR A 1 264 ? 9.431 -0.226 7.305 1.00 81.81 264 TYR A N 1
ATOM 2069 C CA . TYR A 1 264 ? 10.696 0.429 6.944 1.00 81.81 264 TYR A CA 1
ATOM 2070 C C . TYR A 1 264 ? 11.793 0.380 8.014 1.00 81.81 264 TYR A C 1
ATOM 2072 O O . TYR A 1 264 ? 12.951 0.609 7.672 1.00 81.81 264 TYR A O 1
ATOM 2080 N N . GLY A 1 265 ? 11.471 0.059 9.269 1.00 68.56 265 GLY A N 1
ATOM 2081 C CA . GLY A 1 265 ? 12.450 -0.004 10.358 1.00 68.56 265 GLY A CA 1
ATOM 2082 C C . GLY A 1 265 ? 12.812 1.366 1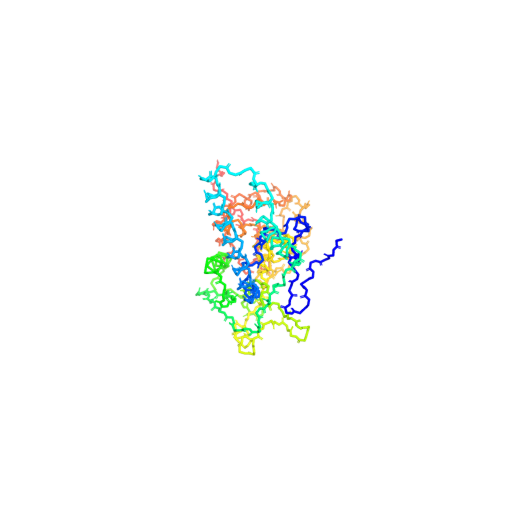0.942 1.00 68.56 265 GLY A C 1
ATOM 2083 O O . GLY A 1 265 ? 13.976 1.747 10.933 1.00 68.56 265 GLY A O 1
ATOM 2084 N N . SER A 1 266 ? 11.815 2.050 11.516 1.00 63.00 266 SER A N 1
ATOM 2085 C CA . SER A 1 266 ? 11.878 3.375 12.169 1.00 63.00 266 SER A CA 1
ATOM 2086 C C . SER A 1 266 ? 11.752 4.585 11.235 1.00 63.00 266 SER A C 1
ATOM 2088 O O . SER A 1 266 ? 12.710 5.140 10.700 1.00 63.00 266 SER A O 1
ATOM 2090 N N . TYR A 1 267 ? 10.508 5.025 11.093 1.00 56.12 267 TYR A N 1
ATOM 2091 C CA . TYR A 1 267 ? 10.073 6.318 10.597 1.00 56.12 267 TYR A CA 1
ATOM 2092 C C . TYR A 1 267 ? 9.493 7.037 11.830 1.00 56.12 267 TYR A C 1
ATOM 2094 O O . TYR A 1 267 ? 8.508 6.592 12.414 1.00 56.12 267 TYR A O 1
ATOM 2102 N N . GLY A 1 268 ? 10.146 8.083 12.341 1.00 53.97 268 GLY A N 1
ATOM 2103 C CA . GLY A 1 268 ? 9.671 8.757 13.561 1.00 53.97 268 GLY A CA 1
ATOM 2104 C C . GLY A 1 268 ? 8.155 9.021 13.516 1.00 53.97 268 GLY A C 1
ATOM 2105 O O . GLY A 1 268 ? 7.631 9.437 12.482 1.00 53.97 268 GLY A O 1
ATOM 2106 N N . PHE A 1 269 ? 7.439 8.716 14.601 1.00 64.62 269 PHE A N 1
ATOM 2107 C CA . PHE A 1 269 ? 6.003 8.979 14.696 1.00 64.62 269 PHE A CA 1
ATOM 2108 C C . PHE A 1 269 ? 5.767 10.282 15.456 1.00 64.62 269 PHE A C 1
ATOM 2110 O O . PHE A 1 269 ? 6.528 10.624 16.359 1.00 64.62 269 PHE A O 1
ATOM 2117 N N . ILE A 1 270 ? 4.713 11.006 15.089 1.00 62.09 270 ILE A N 1
ATOM 2118 C CA . ILE A 1 270 ? 4.251 12.166 15.851 1.00 62.09 270 ILE A CA 1
ATOM 2119 C C . ILE A 1 270 ? 3.152 11.653 16.792 1.00 62.09 270 ILE A C 1
ATOM 2121 O O . ILE A 1 270 ? 2.073 11.311 16.297 1.00 62.09 270 ILE A O 1
ATOM 2125 N N . PRO A 1 271 ? 3.409 11.520 18.108 1.00 62.56 271 PRO A N 1
ATOM 2126 C CA . PRO A 1 271 ? 2.351 11.218 19.068 1.00 62.56 271 PRO A CA 1
ATOM 2127 C C . PRO A 1 271 ? 1.297 12.334 19.058 1.00 62.56 271 PRO A C 1
ATOM 2129 O O . PRO A 1 271 ? 1.615 13.494 18.796 1.00 62.56 271 PRO A O 1
ATOM 2132 N N . GLY A 1 272 ? 0.039 11.993 19.349 1.00 66.44 272 GLY A N 1
ATOM 2133 C CA . GLY A 1 272 ? -0.955 13.011 19.708 1.00 66.44 272 GLY A CA 1
ATOM 2134 C C . GLY A 1 272 ? -0.605 13.679 21.046 1.00 66.44 272 GLY A C 1
ATOM 2135 O O . GLY A 1 272 ? 0.255 13.188 21.776 1.00 66.44 272 GLY A O 1
ATOM 2136 N N . GLU A 1 273 ? -1.284 14.776 21.385 1.00 75.25 273 GLU A N 1
ATOM 2137 C CA . GLU A 1 273 ? -0.991 15.549 22.609 1.00 75.25 273 GLU A CA 1
ATOM 2138 C C . GLU A 1 273 ? -1.482 14.883 23.906 1.00 75.25 273 GLU A C 1
ATOM 2140 O O . GLU A 1 273 ? -1.079 15.293 24.997 1.00 75.25 273 GLU A O 1
ATOM 2145 N N . ALA A 1 274 ? -2.334 13.858 23.813 1.00 80.75 274 ALA A N 1
ATOM 2146 C CA . ALA A 1 274 ? -2.821 13.152 24.992 1.00 80.75 274 ALA A CA 1
ATOM 2147 C C . ALA A 1 274 ? -1.678 12.440 25.735 1.00 80.75 274 ALA A C 1
ATOM 2149 O O . ALA A 1 274 ? -0.893 11.708 25.127 1.00 80.75 274 ALA A O 1
ATOM 2150 N N . ASN A 1 275 ? -1.612 12.623 27.056 1.00 83.06 275 ASN A N 1
ATOM 2151 C CA . ASN A 1 275 ? -0.528 12.109 27.902 1.00 83.06 275 ASN A CA 1
ATOM 2152 C C . ASN A 1 275 ? -1.009 11.362 29.158 1.00 83.06 275 ASN A C 1
ATOM 2154 O O . ASN A 1 275 ? -0.213 11.081 30.053 1.00 83.06 275 ASN A O 1
ATOM 2158 N N . ASP A 1 276 ? -2.297 11.029 29.237 1.00 88.06 276 ASP A N 1
ATOM 2159 C CA . ASP A 1 276 ? -2.821 10.210 30.327 1.00 88.06 276 ASP A CA 1
ATOM 2160 C C . ASP A 1 276 ? -2.322 8.751 30.274 1.00 88.06 276 ASP A C 1
ATOM 2162 O O . ASP A 1 276 ? -1.668 8.313 29.322 1.00 88.06 276 ASP A O 1
ATOM 2166 N N . LYS A 1 277 ? -2.653 7.961 31.307 1.00 89.50 277 LYS A N 1
ATOM 2167 C CA . LYS A 1 277 ? -2.232 6.551 31.411 1.00 89.50 277 LYS A CA 1
ATOM 2168 C C . LYS A 1 277 ? -2.637 5.706 30.195 1.00 89.50 277 LYS A C 1
ATOM 2170 O O . LYS A 1 277 ? -1.906 4.787 29.825 1.00 89.50 277 LYS A O 1
ATOM 2175 N N . VAL A 1 278 ? -3.775 5.998 29.566 1.00 90.44 278 VAL A N 1
ATOM 2176 C CA . VAL A 1 278 ? -4.281 5.257 28.402 1.00 90.44 278 VAL A CA 1
ATOM 2177 C C . VAL A 1 278 ? -3.445 5.601 27.174 1.00 90.44 278 VAL A C 1
ATOM 2179 O O . VAL A 1 278 ? -2.959 4.704 26.487 1.00 90.44 278 VAL A O 1
ATOM 2182 N N . ALA A 1 279 ? -3.223 6.893 26.931 1.00 89.38 279 ALA A N 1
ATOM 2183 C CA . ALA A 1 279 ? -2.401 7.388 25.836 1.00 89.38 279 ALA A CA 1
ATOM 2184 C C . ALA A 1 279 ? -0.951 6.896 25.953 1.00 89.38 279 ALA A C 1
ATOM 2186 O O . ALA A 1 279 ? -0.386 6.416 24.969 1.00 89.38 279 ALA A O 1
ATOM 2187 N N . MET A 1 280 ? -0.375 6.930 27.160 1.00 88.75 280 MET A N 1
ATOM 2188 C CA . MET A 1 280 ? 0.954 6.378 27.438 1.00 88.75 280 MET A CA 1
ATOM 2189 C C . MET A 1 280 ? 1.015 4.870 27.184 1.00 88.75 280 MET A C 1
ATOM 2191 O O . MET A 1 280 ? 1.955 4.412 26.543 1.00 88.75 280 MET A O 1
ATOM 2195 N N . SER A 1 281 ? -0.001 4.104 27.596 1.00 90.62 281 SER A N 1
ATOM 2196 C CA . SER A 1 281 ? -0.056 2.657 27.329 1.00 90.62 281 SER A CA 1
ATOM 2197 C C . SER A 1 281 ? -0.081 2.347 25.829 1.00 90.62 281 SER A C 1
ATOM 2199 O O . SER A 1 281 ? 0.568 1.409 25.381 1.00 90.62 281 SER A O 1
ATOM 2201 N N . ILE A 1 282 ? -0.789 3.153 25.032 1.00 90.38 282 ILE A N 1
ATOM 2202 C CA . ILE A 1 282 ? -0.814 3.014 23.567 1.00 90.38 282 ILE A CA 1
ATOM 2203 C C . ILE A 1 282 ? 0.539 3.404 22.957 1.00 90.38 282 ILE A C 1
ATOM 2205 O O . ILE A 1 282 ? 1.053 2.695 22.095 1.00 90.38 282 ILE A O 1
ATOM 2209 N N . ASN A 1 283 ? 1.124 4.519 23.404 1.00 87.56 283 ASN A N 1
ATOM 2210 C CA . ASN A 1 283 ? 2.399 5.024 22.895 1.00 87.56 283 ASN A CA 1
ATOM 2211 C C . ASN A 1 283 ? 3.576 4.091 23.218 1.00 87.56 283 ASN A C 1
ATOM 2213 O O . ASN A 1 283 ? 4.479 3.941 22.394 1.00 87.56 283 ASN A O 1
ATOM 2217 N N . ASN A 1 284 ? 3.567 3.467 24.393 1.00 87.69 284 ASN A N 1
ATOM 2218 C CA . ASN A 1 284 ? 4.661 2.621 24.864 1.00 87.69 284 ASN A CA 1
ATOM 2219 C C . ASN A 1 284 ? 4.498 1.155 24.454 1.00 87.69 284 ASN A C 1
ATOM 2221 O O . ASN A 1 284 ? 5.473 0.408 24.501 1.00 87.69 284 ASN A O 1
ATOM 2225 N N . ALA A 1 285 ? 3.297 0.740 24.035 1.00 89.19 285 ALA A N 1
ATOM 2226 C CA . ALA A 1 285 ? 3.082 -0.605 23.526 1.00 89.19 285 ALA A CA 1
ATOM 2227 C C . ALA A 1 285 ? 4.031 -0.889 22.356 1.00 89.19 285 ALA A C 1
ATOM 2229 O O . ALA A 1 285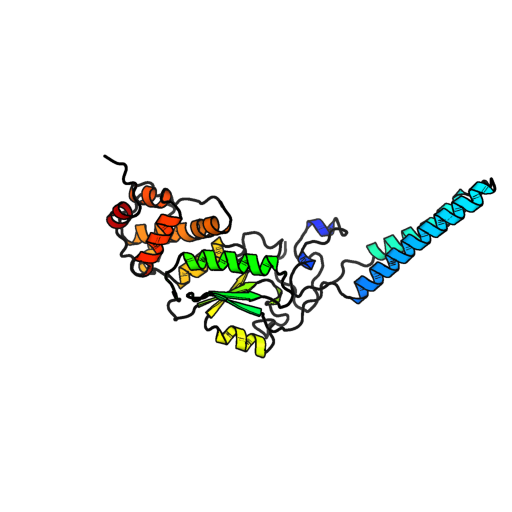 ? 4.117 -0.119 21.392 1.00 89.19 285 ALA A O 1
ATOM 2230 N N . ASP A 1 286 ? 4.722 -2.026 22.437 1.00 88.56 286 ASP A N 1
ATOM 2231 C CA . ASP A 1 286 ? 5.481 -2.532 21.307 1.00 88.56 286 ASP A CA 1
ATOM 2232 C C . ASP A 1 286 ? 4.540 -2.827 20.123 1.00 88.56 286 ASP A C 1
ATOM 2234 O O . ASP A 1 286 ? 3.351 -3.139 20.285 1.00 88.56 286 ASP A O 1
ATOM 2238 N N . ASP A 1 287 ? 5.076 -2.722 18.907 1.00 88.00 287 ASP A N 1
ATOM 2239 C CA . ASP A 1 287 ? 4.266 -2.855 17.697 1.00 88.00 287 ASP A CA 1
ATOM 2240 C C . ASP A 1 287 ? 3.655 -4.262 17.565 1.00 88.00 287 ASP A C 1
ATOM 2242 O O . ASP A 1 287 ? 2.591 -4.402 16.967 1.00 88.00 287 ASP A O 1
ATOM 2246 N N . ALA A 1 288 ? 4.250 -5.311 18.151 1.00 90.25 288 ALA A N 1
ATOM 2247 C CA . ALA A 1 288 ? 3.699 -6.666 18.105 1.00 90.25 288 ALA A CA 1
ATOM 2248 C C . ALA A 1 288 ? 2.453 -6.812 18.998 1.00 90.25 288 ALA A C 1
ATOM 2250 O O . ALA A 1 288 ? 1.445 -7.385 18.569 1.00 90.25 288 ALA A O 1
ATOM 2251 N N . LYS A 1 289 ? 2.493 -6.247 20.205 1.00 92.31 289 LYS A N 1
ATOM 2252 C CA . LYS A 1 289 ? 1.397 -6.187 21.175 1.00 92.31 289 LYS A CA 1
ATOM 2253 C C . LYS A 1 289 ? 0.260 -5.326 20.635 1.00 92.31 289 LYS A C 1
ATOM 2255 O O . LYS A 1 289 ? -0.886 -5.776 20.613 1.00 92.31 289 LYS A O 1
ATOM 2260 N N . LEU A 1 290 ? 0.575 -4.147 20.090 1.00 92.44 290 LEU A N 1
ATOM 2261 C CA . LEU A 1 290 ? -0.416 -3.273 19.458 1.00 92.44 290 LEU A CA 1
ATOM 2262 C C . LEU A 1 290 ? -1.064 -3.941 18.236 1.00 92.44 290 LEU A C 1
ATOM 2264 O O . LEU A 1 290 ? -2.282 -3.908 18.075 1.00 92.44 290 LEU A O 1
ATOM 2268 N N . LYS A 1 291 ? -0.276 -4.617 17.398 1.00 93.50 291 LYS A N 1
ATOM 2269 C CA . LYS A 1 291 ? -0.770 -5.380 16.244 1.00 93.50 291 LYS A CA 1
ATOM 2270 C C . LYS A 1 291 ? -1.705 -6.514 16.648 1.00 93.50 291 LYS A C 1
ATOM 2272 O O . LYS A 1 291 ? -2.710 -6.744 15.976 1.00 93.50 291 LYS A O 1
ATOM 2277 N N . GLN A 1 292 ? -1.399 -7.221 17.735 1.00 94.81 292 GLN A N 1
ATOM 2278 C CA . GLN A 1 292 ? -2.278 -8.260 18.265 1.00 94.81 292 GLN A CA 1
ATOM 2279 C C . GLN A 1 292 ? -3.583 -7.667 18.810 1.00 94.81 292 GLN A C 1
ATOM 2281 O O . GLN A 1 292 ? -4.657 -8.187 18.509 1.00 94.81 292 GLN A O 1
ATOM 2286 N N . PHE A 1 293 ? -3.501 -6.550 19.534 1.00 95.44 293 PHE A N 1
ATOM 2287 C CA . PHE A 1 293 ? -4.667 -5.818 20.023 1.00 95.44 293 PHE A CA 1
ATOM 2288 C C . PHE A 1 293 ? -5.583 -5.379 18.872 1.00 95.44 293 PHE A C 1
ATOM 2290 O O . PHE A 1 293 ? -6.777 -5.670 18.886 1.00 95.44 293 PHE A O 1
ATOM 2297 N N . VAL A 1 294 ? -5.027 -4.767 17.819 1.00 94.81 294 VAL A N 1
ATOM 2298 C CA . VAL A 1 294 ? -5.800 -4.356 16.634 1.00 94.81 294 VAL A CA 1
ATOM 2299 C C . VAL A 1 294 ? -6.510 -5.548 16.005 1.00 94.81 294 VAL A C 1
ATOM 2301 O O . VAL A 1 294 ? -7.705 -5.457 15.744 1.00 94.81 294 VAL A O 1
ATOM 2304 N N . LYS A 1 295 ? -5.819 -6.676 15.796 1.00 94.25 295 LYS A N 1
ATOM 2305 C CA . LYS A 1 295 ? -6.428 -7.887 15.220 1.00 94.25 295 LYS A CA 1
ATOM 2306 C C . LYS A 1 295 ? -7.606 -8.400 16.028 1.00 94.25 295 LYS A C 1
ATOM 2308 O O . LYS A 1 295 ? -8.620 -8.767 15.440 1.00 94.25 295 LYS A O 1
ATOM 2313 N N . ASN A 1 296 ? -7.451 -8.453 17.344 1.00 95.19 296 ASN A N 1
ATOM 2314 C CA . ASN A 1 296 ? -8.478 -8.985 18.226 1.00 95.19 296 ASN A CA 1
ATOM 2315 C C . ASN A 1 296 ? -9.709 -8.075 18.267 1.00 95.19 296 ASN A C 1
ATOM 2317 O O . ASN A 1 296 ? -10.815 -8.584 18.412 1.00 95.19 296 ASN A O 1
ATOM 2321 N N . HIS A 1 297 ? -9.516 -6.766 18.067 1.00 94.81 297 HIS A N 1
ATOM 2322 C CA . HIS A 1 297 ? -10.545 -5.762 18.330 1.00 94.81 297 HIS A CA 1
ATOM 2323 C C . HIS A 1 297 ? -10.942 -4.900 17.120 1.00 94.81 297 HIS A C 1
ATOM 2325 O O . HIS A 1 297 ? -11.454 -3.790 17.273 1.00 94.81 297 HIS A O 1
ATOM 2331 N N . VAL A 1 298 ? -10.725 -5.372 15.883 1.00 92.75 298 VAL A N 1
ATOM 2332 C CA . VAL A 1 298 ? -11.103 -4.631 14.655 1.00 92.75 298 VAL A CA 1
ATOM 2333 C C . VAL A 1 298 ? -12.589 -4.251 14.637 1.00 92.75 298 VAL A C 1
ATOM 2335 O O . VAL A 1 298 ? -12.960 -3.178 14.149 1.00 92.75 298 VAL A O 1
ATOM 2338 N N . LYS A 1 299 ? -13.465 -5.126 15.141 1.00 91.94 299 LYS A N 1
ATOM 2339 C CA . LYS A 1 299 ? -14.915 -4.894 15.143 1.00 91.94 299 LYS A CA 1
ATOM 2340 C C . LYS A 1 299 ? -15.294 -3.811 16.154 1.00 91.94 299 LYS A C 1
ATOM 2342 O O . LYS A 1 299 ? -16.109 -2.943 15.853 1.00 91.94 299 LYS A O 1
ATOM 2347 N N . GLU A 1 300 ? -14.673 -3.840 17.319 1.00 94.50 300 GLU A N 1
ATOM 2348 C CA . GLU A 1 300 ? -14.863 -2.919 18.429 1.00 94.50 300 GLU A CA 1
ATOM 2349 C C . GLU A 1 300 ? -14.296 -1.539 18.088 1.00 94.50 300 GLU A C 1
ATOM 2351 O O . GLU A 1 300 ? -14.965 -0.536 18.338 1.00 94.50 300 GLU A O 1
ATOM 2356 N N . LEU A 1 301 ? -13.133 -1.481 17.426 1.00 93.94 301 LEU A N 1
ATOM 2357 C CA . LEU A 1 301 ? -12.578 -0.255 16.843 1.00 93.94 301 LEU A CA 1
ATOM 2358 C C . LEU A 1 301 ? -13.564 0.379 15.856 1.00 93.94 301 LEU A C 1
ATOM 2360 O O . LEU A 1 301 ? -13.840 1.573 15.919 1.00 93.94 301 LEU A O 1
ATOM 2364 N N . ASN A 1 302 ? -14.174 -0.425 14.985 1.00 92.00 302 ASN A N 1
ATOM 2365 C CA . ASN A 1 302 ? -15.172 0.060 14.031 1.00 92.00 302 ASN A CA 1
ATOM 2366 C C . ASN A 1 302 ? -16.439 0.633 14.676 1.00 92.00 302 ASN A C 1
ATOM 2368 O O . ASN A 1 302 ? -17.112 1.473 14.075 1.00 92.00 302 ASN A O 1
ATOM 2372 N N . GLN A 1 303 ? -16.773 0.169 15.877 1.00 94.00 303 GLN A N 1
ATOM 2373 C CA . GLN A 1 303 ? -17.977 0.550 16.613 1.00 94.00 303 GLN A CA 1
ATOM 2374 C C . GLN A 1 303 ? -17.694 1.536 17.757 1.00 94.00 303 GLN A C 1
ATOM 2376 O O . GLN A 1 303 ? -18.620 1.876 18.489 1.00 94.00 303 GLN A O 1
ATOM 2381 N N . CYS A 1 304 ? -16.444 1.986 17.921 1.00 94.69 304 CYS A N 1
ATOM 2382 C CA . CYS A 1 304 ? -15.979 2.794 19.052 1.00 94.69 304 CYS A CA 1
ATOM 2383 C C . CYS A 1 304 ? -16.356 2.189 20.409 1.00 94.69 304 CYS A C 1
ATOM 2385 O O . CYS A 1 304 ? -16.880 2.867 21.293 1.00 94.69 304 CYS A O 1
ATOM 2387 N N . ARG A 1 305 ? -16.123 0.882 20.555 1.00 95.94 305 ARG A N 1
ATOM 2388 C CA . ARG A 1 305 ? -16.413 0.113 21.775 1.00 95.94 305 ARG A CA 1
ATOM 2389 C C . ARG A 1 305 ? -15.175 -0.217 22.603 1.00 95.94 305 ARG A C 1
ATOM 2391 O O . ARG A 1 305 ? -15.323 -0.796 23.671 1.00 95.94 305 ARG A O 1
ATOM 2398 N N . ILE A 1 306 ? -13.989 0.180 22.145 1.00 95.31 306 ILE A N 1
ATOM 2399 C CA . ILE A 1 306 ? -12.760 0.069 22.933 1.00 95.31 306 ILE A CA 1
ATOM 2400 C C . ILE A 1 306 ? -12.851 1.007 24.130 1.00 95.31 306 ILE A C 1
ATOM 2402 O O . ILE A 1 306 ? -12.981 2.219 23.950 1.00 95.31 306 ILE A O 1
ATOM 2406 N N . THR A 1 307 ? -12.769 0.456 25.338 1.00 93.38 307 THR A N 1
ATOM 2407 C CA . THR A 1 307 ? -12.800 1.253 26.568 1.00 93.38 307 THR A CA 1
ATOM 2408 C C . THR A 1 307 ? -11.387 1.620 27.033 1.00 93.38 307 THR A C 1
ATOM 2410 O O . THR A 1 307 ? -10.434 0.878 26.767 1.00 93.38 307 THR A O 1
ATOM 2413 N N . PRO A 1 308 ? -11.226 2.731 27.778 1.00 90.81 308 PRO A N 1
ATOM 2414 C CA . PRO A 1 308 ? -9.976 3.060 28.464 1.00 90.81 308 PRO A CA 1
ATOM 2415 C C . PRO A 1 308 ? -9.423 1.899 29.304 1.00 90.81 308 PRO A C 1
ATOM 2417 O O . PRO A 1 308 ? -8.243 1.568 29.216 1.00 90.81 308 PRO A O 1
ATOM 2420 N N . GLN A 1 309 ? -10.280 1.232 30.083 1.00 91.19 309 GLN A N 1
ATOM 2421 C CA . GLN A 1 309 ? -9.893 0.114 30.948 1.00 91.19 309 GLN A CA 1
ATOM 2422 C C . GLN A 1 309 ? -9.388 -1.081 30.143 1.00 91.19 309 GLN A C 1
ATOM 2424 O O . GLN A 1 309 ? -8.414 -1.717 30.541 1.00 91.19 309 GLN A O 1
ATOM 2429 N N . GLN A 1 310 ? -10.013 -1.365 28.999 1.00 93.25 310 GLN A N 1
ATOM 2430 C CA . GLN A 1 310 ? -9.575 -2.446 28.129 1.00 93.25 310 GLN A CA 1
ATOM 2431 C C . GLN A 1 310 ? -8.157 -2.191 27.605 1.00 93.25 310 GLN A C 1
ATOM 2433 O O . GLN A 1 310 ? -7.301 -3.070 27.702 1.00 93.25 310 GLN A O 1
ATOM 2438 N N . VAL A 1 311 ? -7.877 -0.965 27.148 1.00 92.81 311 VAL A N 1
ATOM 2439 C CA . VAL A 1 311 ? -6.527 -0.556 26.734 1.00 92.81 311 VAL A CA 1
ATOM 2440 C C . VAL A 1 311 ? -5.527 -0.721 27.874 1.00 92.81 311 VAL A C 1
ATOM 2442 O O . VAL A 1 311 ? -4.481 -1.325 27.669 1.00 92.81 311 VAL A O 1
ATOM 2445 N N . LEU A 1 312 ? -5.842 -0.249 29.081 1.00 92.00 312 LEU A N 1
ATOM 2446 C CA . LEU A 1 312 ? -4.945 -0.400 30.231 1.00 92.00 312 LEU A CA 1
ATOM 2447 C C . LEU A 1 312 ? -4.684 -1.876 30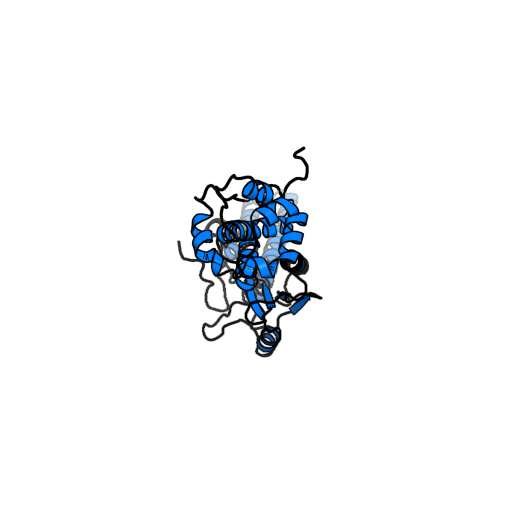.569 1.00 92.00 312 LEU A C 1
ATOM 2449 O O . LEU A 1 312 ? -3.554 -2.241 30.872 1.00 92.00 312 LEU A O 1
ATOM 2453 N N . SER A 1 313 ? -5.701 -2.735 30.478 1.00 92.25 313 SER A N 1
ATOM 2454 C CA . SER A 1 313 ? -5.567 -4.159 30.808 1.00 92.25 313 SER A CA 1
ATOM 2455 C C . SER A 1 313 ? -4.743 -4.956 29.791 1.00 92.25 313 SER A C 1
ATOM 2457 O O . SER A 1 313 ? -4.003 -5.864 30.171 1.00 92.25 313 SER A O 1
ATOM 2459 N N . GLU A 1 314 ? -4.861 -4.624 28.503 1.00 93.50 314 GLU A N 1
ATOM 2460 C CA . GLU A 1 314 ? -4.240 -5.390 27.422 1.00 93.50 314 GLU A CA 1
ATOM 2461 C C . GLU A 1 314 ? -2.931 -4.770 26.937 1.00 93.50 314 GLU A C 1
ATOM 2463 O O . GLU A 1 314 ? -2.023 -5.512 26.572 1.00 93.50 314 GLU A O 1
ATOM 2468 N N . LEU A 1 315 ? -2.818 -3.436 26.938 1.00 91.94 315 LEU A N 1
ATOM 2469 C CA . LEU A 1 315 ? -1.657 -2.682 26.452 1.00 91.94 315 LEU A CA 1
ATOM 2470 C C . LEU A 1 315 ? -0.811 -2.070 27.567 1.00 91.94 315 LEU A C 1
ATOM 2472 O O . LEU A 1 315 ? 0.384 -1.890 27.341 1.00 91.94 315 LEU A O 1
ATOM 2476 N N . GLY A 1 316 ? -1.370 -1.836 28.755 1.00 83.88 316 GLY A N 1
ATOM 2477 C CA . GLY A 1 316 ? -0.617 -1.313 29.893 1.00 83.88 316 GLY A CA 1
ATOM 2478 C C . GLY A 1 316 ? 0.549 -2.214 30.306 1.00 83.88 316 GLY A C 1
ATOM 2479 O O . GLY A 1 316 ? 0.565 -3.429 30.048 1.00 83.88 316 GLY A O 1
ATOM 2480 N N . ASP A 1 317 ? 1.547 -1.604 30.939 1.00 69.25 317 ASP A N 1
ATOM 2481 C CA . ASP A 1 317 ? 2.653 -2.327 31.549 1.00 69.25 317 ASP A CA 1
ATOM 2482 C C . ASP A 1 317 ? 2.172 -3.004 32.832 1.00 69.25 317 ASP A C 1
ATOM 2484 O O . ASP A 1 317 ? 1.551 -2.388 33.695 1.00 69.25 317 ASP A O 1
ATOM 2488 N N . LYS A 1 318 ? 2.490 -4.292 32.994 1.00 56.81 318 LYS A N 1
ATOM 2489 C CA . LYS A 1 318 ? 2.192 -5.042 34.229 1.00 56.81 318 LYS A CA 1
ATOM 2490 C C . LYS A 1 318 ? 3.088 -4.635 35.412 1.00 56.81 318 LYS A C 1
ATOM 2492 O O . LYS A 1 318 ? 3.048 -5.287 36.453 1.00 56.81 318 LYS A O 1
ATOM 2497 N N . HIS A 1 319 ? 3.897 -3.590 35.257 1.00 43.56 319 HIS A N 1
ATOM 2498 C CA . HIS A 1 319 ? 4.860 -3.107 36.241 1.00 43.56 319 HIS A CA 1
ATOM 2499 C C . HIS A 1 319 ? 4.379 -1.814 36.915 1.00 43.56 319 HIS A C 1
ATOM 2501 O O . HIS A 1 319 ? 5.057 -0.800 36.880 1.00 43.56 319 HIS A O 1
ATOM 2507 N N . GLU A 1 320 ? 3.218 -1.859 37.563 1.00 40.12 320 GLU A N 1
ATOM 2508 C CA . GLU A 1 320 ? 2.925 -0.984 38.705 1.00 40.12 320 GLU A CA 1
ATOM 2509 C C . GLU A 1 320 ? 2.389 -1.882 39.832 1.00 40.12 320 GLU A C 1
ATOM 2511 O O . GLU A 1 320 ? 1.196 -2.175 39.917 1.00 40.12 320 GLU A O 1
ATOM 2516 N N . LYS A 1 321 ? 3.316 -2.392 40.649 1.00 34.19 321 LYS A N 1
ATOM 2517 C CA . LYS A 1 321 ? 3.083 -2.760 42.047 1.00 34.19 321 LYS A CA 1
ATOM 2518 C C . LYS A 1 321 ? 3.964 -1.867 42.899 1.00 34.19 321 LYS A C 1
ATOM 2520 O O . LYS A 1 321 ? 5.132 -1.688 42.488 1.00 34.19 321 LYS A O 1
#

Sequence (321 aa):
MRNGVIPQGDIFPRYWGSSLYAILPVSDAGIGAEPGLRMNPWLVTLRIFFVCVVIVSCILCCAHIRYFWQKGSYWCIKAISISLIMPIVCACCIAMWGPKPWIRSGPFVPQCTTFKDTAFSVCVHPEEAYIRKLRAVKHLKTVASWFPKNQRDSQGKGIVLVLGNAFTPTNTEKSWNLTNSGLIKLRNLKATVIQQQTDTFVRRSEKYGDMTGIAQEVLQRFVPAKCASNAMKEVYVKKNLDSNASVTAFLLAQLPSRISNDVYGSYGFIPGEANDKVAMSINNADDAKLKQFVKNHVKELNQCRITPQQVLSELGDKHEK

Radius of gyration: 28.51 Å; Cα contacts (8 Å, |Δi|>4): 448; chains: 1; bounding box: 80×42×80 Å

Mean predicted aligned error: 12.69 Å

Foldseek 3Di:
DDPLDDDFDQWDFQCNQHPCCVPPVPDRACPCQFPQWHFDPVVVVVVVVLVVQLVVLVVVLVVVLVVVVVVVDPPNPVSNVVSVVSNVVSVVVVVVPPGGITGGHAAEAWDKDDDPQELEIETERPRRDPVVVVLVVLLVVLLRLLAHGHQFFPVSAGEYEYEAPSFPDSDPVDRTRHDPNNVVVVVVSRHDYDYAHPRPRPPVPDLRVAQLSVSLVVCCGRQVQPVLVVLLVCQQPDAAQQALSVLLSQLSQFRSVLSRCSSPPDDDTDHHNHDDQLSCLSVPADSVLSSVVCHVCSVCSSPSNDDSVNSCVRRNDPPDD